Protein AF-A0A2G9TVW8-F1 (afdb_monomer)

Solvent-accessible surface area (backbone atoms only — not comparable to full-atom values): 15344 Å² total; per-residue (Å²): 110,69,84,63,51,41,73,62,68,98,78,72,79,82,66,87,76,72,96,70,86,86,77,85,74,84,77,76,83,86,72,89,90,81,86,72,75,85,72,74,56,63,55,83,90,66,95,73,81,64,58,92,54,93,66,95,80,66,92,65,62,38,60,61,50,101,48,83,69,71,45,49,68,58,58,41,48,74,74,72,45,79,86,88,68,93,58,92,85,62,81,84,72,81,50,68,62,42,79,55,49,63,69,50,59,62,60,28,35,52,54,57,53,46,47,27,19,44,97,84,71,44,73,35,94,85,46,62,43,51,40,37,72,48,58,71,38,64,65,48,41,76,72,64,71,40,64,62,22,46,54,45,17,63,73,76,46,81,70,33,76,66,37,94,93,44,43,62,53,60,43,40,47,64,25,27,51,44,83,80,37,101,62,46,37,37,51,64,57,50,44,54,52,47,32,59,75,70,64,60,76,57,68,49,56,52,28,52,74,71,73,43,85,66,63,89,44,68,72,66,35,43,83,84,47,69,52,64,69,57,48,52,52,48,44,75,75,61,73,63,105

Foldseek 3Di:
DLVVQLPDDPDDPPDPDDPDDDDPDPDPDDDDDDDDDDDADFDDPDPDDPDPDPPPDDPGGQGPDPDPCSPVVVVCCVPPNDDPDDDPPDDPDDDPCCVQPDVCLVQLQADQKQFFADPVRHGAPVGIDGSLRSRNPVVCCVPPPHCRRSVSSVRVDGTHDQDLVPSHDCCQAARDNVVPDPGHHHNVVVSVVSCVVSVPDDPQVVCVVVVHDRDADLVVCCVVRVDPVSSVVCCVVPVGD

Sequence (241 aa):
MIVMGLAASPRMNFSPASPGKEKFPVRLANNERSGQKPYLPFERDSDMDCRRNFSQENPIRCFLAGDLRANEQVGYNEMIGDYGGYNPQVDPSISNAFATAAFRFGHTLINPTLFRFDKDFNPIRDGHISLHKAFFAPERLLAEGGIDPLIRGLFASPLKMPMPSQLLNMELTEKLFDRFHEVALDLAVMNIQRGRDHGLPGYTEYRRFCNLSVPVTWDDLAADIPDASVRAKMRSLYGDP

Nearest PDB structures (foldseek):
  4c1m-assembly1_D  TM=9.478E-01  e=1.946E-14  Homo sapiens
  7qzr-assembly1_B  TM=9.512E-01  e=8.566E-14  Homo sapiens
  7qzr-assembly2_D  TM=9.520E-01  e=9.089E-14  Homo sapiens
  8ogi-assembly1_B  TM=9.530E-01  e=1.460E-13  Homo sapiens
  1myp-assembly1_D  TM=9.466E-01  e=8.147E-13  Canis lupus familiaris

Secondary structure (DSSP, 8-state):
-HHHHTS--S--------S-------------SS--PPPPPBP-SS-----S-SSS----PPB--SSGGGGHHHHHHHHT-S-----TTS--PPPHHHHHTGGGGGGGG--SEE--B-TTSPBPTT--EEHHHHTT-HHHHHHTT-SHHHHHHHHHSPPPP-BTTBSS-HHHHT-BTTTTSSS-B-HHHHHHHHHHHTTPPPHHHHHHHTTPPPPSSTTGGGTT---HHHHHHHHHHHS--

InterPro domains:
  IPR010255 Haem peroxidase superfamily [SSF48113] (34-241)
  IPR019791 Haem peroxidase, animal-type [PF03098] (80-241)
  IPR019791 Haem peroxidase, animal-type [PS50292] (1-241)
  IPR037120 Haem peroxidase domain superfamily, animal type [G3DSA:1.10.640.10] (20-77)
  IPR037120 Haem peroxidase domain superfamily, animal type [G3DSA:1.10.640.10] (78-241)

Organism: Teladorsagia circumcincta (NCBI:txid45464)

Structure (mmCIF, N/CA/C/O backbone):
data_AF-A0A2G9TVW8-F1
#
_entry.id   AF-A0A2G9TVW8-F1
#
loop_
_atom_site.group_PDB
_atom_site.id
_atom_site.type_symbol
_atom_site.label_atom_id
_atom_site.label_alt_id
_atom_site.label_comp_id
_atom_site.label_asym_id
_atom_site.label_entity_id
_atom_site.label_seq_id
_atom_site.pdbx_PDB_ins_code
_atom_site.Cartn_x
_atom_site.Cartn_y
_atom_site.Cartn_z
_atom_site.occupancy
_atom_site.B_iso_or_equiv
_atom_site.auth_seq_id
_atom_site.auth_comp_id
_atom_site.auth_asym_id
_atom_site.auth_atom_id
_atom_site.pdbx_PDB_model_num
ATOM 1 N N . MET A 1 1 ? -5.390 4.786 3.055 1.00 32.19 1 MET A N 1
ATOM 2 C CA . MET A 1 1 ? -6.320 4.144 2.096 1.00 32.19 1 MET A CA 1
ATOM 3 C C . MET A 1 1 ? -7.358 3.237 2.769 1.00 32.19 1 MET A C 1
ATOM 5 O O . MET A 1 1 ? -8.530 3.472 2.529 1.00 32.19 1 MET A O 1
ATOM 9 N N . ILE A 1 2 ? -7.016 2.296 3.669 1.00 31.77 2 ILE A N 1
ATOM 10 C CA . ILE A 1 2 ? -8.053 1.482 4.362 1.00 31.77 2 ILE A CA 1
ATOM 11 C C . ILE A 1 2 ? -8.950 2.305 5.289 1.00 31.77 2 ILE A C 1
ATOM 13 O O . ILE A 1 2 ? -10.160 2.124 5.268 1.00 31.77 2 ILE A O 1
ATOM 17 N N . VAL A 1 3 ? -8.391 3.245 6.059 1.00 27.72 3 VAL A N 1
ATOM 18 C CA . VAL A 1 3 ? -9.211 4.060 6.975 1.00 27.72 3 VAL A CA 1
ATOM 19 C C . VAL A 1 3 ? -10.229 4.924 6.210 1.00 27.72 3 VAL A C 1
ATOM 21 O O . VAL A 1 3 ? -11.323 5.152 6.704 1.00 27.72 3 VAL A O 1
ATOM 24 N N . MET A 1 4 ? -9.929 5.315 4.963 1.00 25.83 4 MET A N 1
ATOM 25 C CA . MET A 1 4 ? -10.889 5.992 4.075 1.00 25.83 4 MET A CA 1
ATOM 26 C C . MET A 1 4 ? -11.853 5.024 3.364 1.00 25.83 4 MET A C 1
ATOM 28 O O . MET A 1 4 ? -12.976 5.407 3.056 1.00 25.83 4 MET A O 1
ATOM 32 N N . GLY A 1 5 ? -11.458 3.768 3.137 1.00 28.75 5 GLY A N 1
ATOM 33 C CA . GLY A 1 5 ? -12.311 2.737 2.533 1.00 28.75 5 GLY A CA 1
ATOM 34 C C . GLY A 1 5 ? -13.353 2.135 3.483 1.00 28.75 5 GLY A C 1
ATOM 35 O O . GLY A 1 5 ? -14.321 1.542 3.021 1.00 28.75 5 GLY A O 1
ATOM 36 N N . LEU A 1 6 ? -13.207 2.313 4.800 1.00 33.47 6 LEU A N 1
ATOM 37 C CA . LEU A 1 6 ? -14.185 1.834 5.788 1.00 33.47 6 LEU A CA 1
ATOM 38 C C . LEU A 1 6 ? -15.528 2.591 5.743 1.00 33.47 6 LEU A C 1
ATOM 40 O O . LEU A 1 6 ? -16.504 2.103 6.306 1.00 33.47 6 LEU A O 1
ATOM 44 N N . ALA A 1 7 ? -15.597 3.740 5.059 1.00 28.61 7 ALA A N 1
ATOM 45 C CA . ALA A 1 7 ? -16.793 4.586 4.985 1.00 28.61 7 ALA A CA 1
ATOM 46 C C . ALA A 1 7 ? -17.380 4.766 3.566 1.00 28.61 7 ALA A C 1
ATOM 48 O O . ALA A 1 7 ? -18.433 5.384 3.420 1.00 28.61 7 ALA A O 1
ATOM 49 N N . ALA A 1 8 ? -16.738 4.257 2.509 1.00 26.97 8 ALA A N 1
ATOM 50 C CA . ALA A 1 8 ? -17.120 4.579 1.131 1.00 26.97 8 ALA A CA 1
ATOM 51 C C . ALA A 1 8 ? -17.920 3.449 0.458 1.00 26.97 8 ALA A C 1
ATOM 53 O O . ALA A 1 8 ? -17.343 2.558 -0.152 1.00 26.97 8 ALA A O 1
ATOM 54 N N . SER A 1 9 ? -19.254 3.495 0.540 1.00 30.48 9 SER A N 1
ATOM 55 C CA . SER A 1 9 ? -20.149 2.614 -0.234 1.00 30.48 9 SER A CA 1
ATOM 56 C C . SER A 1 9 ? -20.062 2.903 -1.751 1.00 30.48 9 SER A C 1
ATOM 58 O O . SER A 1 9 ? -20.010 4.077 -2.125 1.00 30.48 9 SER A O 1
ATOM 60 N N . PRO A 1 10 ? -20.125 1.894 -2.650 1.00 30.53 10 PRO A N 1
ATOM 61 C CA . PRO A 1 10 ? -20.026 2.096 -4.102 1.00 30.53 10 PRO A CA 1
ATOM 62 C C . PRO A 1 10 ? -21.276 2.716 -4.758 1.00 30.53 10 PRO A C 1
ATOM 64 O O . PRO A 1 10 ? -21.298 2.903 -5.971 1.00 30.53 10 PRO A O 1
ATOM 67 N N . ARG A 1 11 ? -22.330 3.035 -3.993 1.00 29.33 11 ARG A N 1
ATOM 68 C CA . ARG A 1 11 ? -23.575 3.642 -4.503 1.00 29.33 11 ARG A CA 1
ATOM 69 C C . ARG A 1 11 ? -23.963 4.914 -3.750 1.00 29.33 11 ARG A C 1
ATOM 71 O O . ARG A 1 11 ? -25.068 5.006 -3.222 1.00 29.33 11 ARG A O 1
ATOM 78 N N . MET A 1 12 ? -23.091 5.916 -3.711 1.00 28.66 12 MET A N 1
ATOM 79 C CA . MET A 1 12 ? -23.561 7.282 -3.468 1.00 28.66 12 MET A CA 1
ATOM 80 C C . MET A 1 12 ? -23.839 7.957 -4.810 1.00 28.66 12 MET A C 1
ATOM 82 O O . MET A 1 12 ? -22.941 8.473 -5.468 1.00 28.66 12 MET A O 1
ATOM 86 N N . ASN A 1 13 ? -25.114 7.937 -5.213 1.00 23.97 13 ASN A N 1
ATOM 87 C CA . ASN A 1 13 ? -25.644 8.921 -6.148 1.00 23.97 13 ASN A CA 1
ATOM 88 C C . ASN 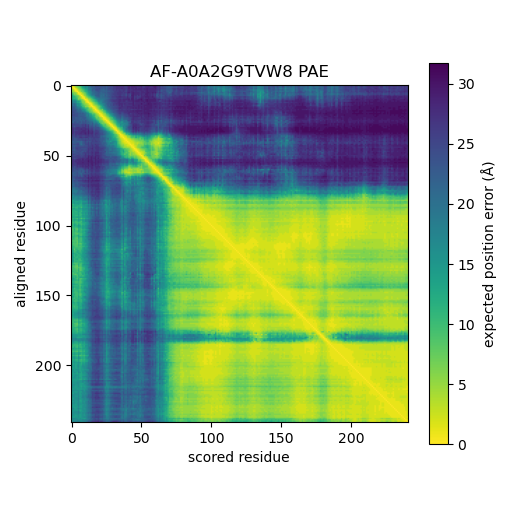A 1 13 ? -25.433 10.297 -5.512 1.00 23.97 13 ASN A C 1
ATOM 90 O O . ASN A 1 13 ? -26.109 10.639 -4.540 1.00 23.97 13 ASN A O 1
ATOM 94 N N . PHE A 1 14 ? -24.503 11.081 -6.050 1.00 28.17 14 PHE A N 1
ATOM 95 C CA . PHE A 1 14 ? -24.398 12.497 -5.724 1.00 28.17 14 PHE A CA 1
ATOM 96 C C . PHE A 1 14 ? -25.640 13.203 -6.278 1.00 28.17 14 PHE A C 1
ATOM 98 O O . PHE A 1 14 ? -25.669 13.641 -7.425 1.00 28.17 14 PHE A O 1
ATOM 105 N N . SER A 1 15 ? -26.695 13.291 -5.467 1.00 25.78 15 SER A N 1
ATOM 106 C CA . SER A 1 15 ? -27.687 14.349 -5.661 1.00 25.78 15 SER A CA 1
ATOM 107 C C . SER A 1 15 ? -27.004 15.689 -5.376 1.00 25.78 15 SER A C 1
ATOM 109 O O . SER A 1 15 ? -26.173 15.752 -4.465 1.00 25.78 15 SER A O 1
ATOM 111 N N . PRO A 1 16 ? -27.310 16.756 -6.133 1.00 26.55 16 PRO A N 1
ATOM 112 C CA . PRO A 1 16 ? -26.688 18.054 -5.923 1.00 26.55 16 PRO A CA 1
ATOM 113 C C . PRO A 1 16 ? -27.021 18.531 -4.506 1.00 26.55 16 PRO A C 1
ATOM 115 O O . PRO A 1 16 ? -28.179 18.783 -4.170 1.00 26.55 16 PRO A O 1
ATOM 118 N N . ALA A 1 17 ? -26.000 18.587 -3.653 1.00 32.16 17 ALA A N 1
ATOM 119 C CA . ALA A 1 17 ? -26.147 18.995 -2.268 1.00 32.16 17 ALA A CA 1
ATOM 120 C C . ALA A 1 17 ? -26.634 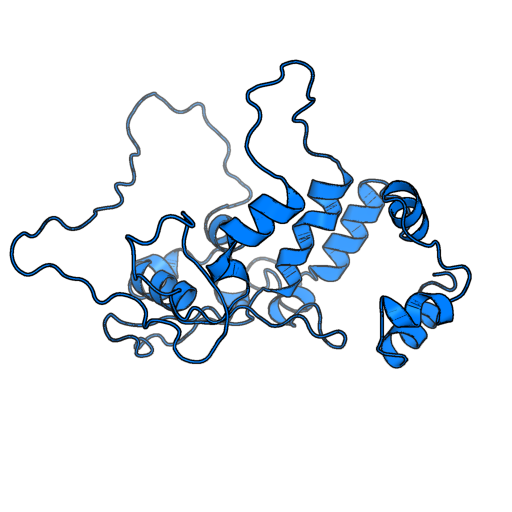20.449 -2.213 1.00 32.16 17 ALA A C 1
ATOM 122 O O . ALA A 1 17 ? -25.999 21.360 -2.745 1.00 32.16 17 ALA A O 1
ATOM 123 N N . SER A 1 18 ? -27.771 20.664 -1.549 1.00 27.92 18 SER A N 1
ATOM 124 C CA . SER A 1 18 ? -28.189 21.996 -1.119 1.00 27.92 18 SER A CA 1
ATOM 125 C C . SER A 1 18 ? -27.145 22.580 -0.157 1.00 27.92 18 SER A C 1
ATOM 127 O O . SER A 1 18 ? -26.559 21.838 0.637 1.00 27.92 18 SER A O 1
ATOM 129 N N . PRO A 1 19 ? -26.892 23.899 -0.188 1.00 31.53 19 PRO A N 1
ATOM 130 C CA . PRO A 1 19 ? -25.851 24.513 0.622 1.00 31.53 19 PRO A CA 1
ATOM 131 C C . PRO A 1 19 ? -26.322 24.605 2.079 1.00 31.53 19 PRO A C 1
ATOM 133 O O . PRO A 1 19 ? -26.979 25.563 2.480 1.00 31.53 19 PRO A O 1
ATOM 136 N N . GLY A 1 20 ? -26.007 23.592 2.888 1.00 31.23 20 GLY A N 1
ATOM 137 C CA . GLY A 1 20 ? -26.456 23.556 4.277 1.00 31.23 20 GLY A CA 1
ATOM 138 C C . GLY A 1 20 ? -25.841 22.445 5.121 1.00 31.23 20 GLY A C 1
ATOM 139 O O . GLY A 1 20 ? -26.453 21.410 5.310 1.00 31.23 20 GLY A O 1
ATOM 140 N N . LYS A 1 21 ? -24.667 22.729 5.700 1.00 37.03 21 LYS A N 1
ATOM 141 C CA . LYS A 1 21 ? -24.164 22.200 6.985 1.00 37.03 21 LYS A CA 1
ATOM 142 C C . LYS A 1 21 ? -24.218 20.674 7.211 1.00 37.03 21 LYS A C 1
ATOM 144 O O . LYS A 1 21 ? -25.037 20.196 7.982 1.00 37.03 21 LYS A O 1
ATOM 149 N N . GLU A 1 22 ? -23.165 19.978 6.794 1.00 27.75 22 GLU A N 1
ATOM 150 C CA . GLU A 1 22 ? -22.612 18.865 7.581 1.00 27.75 22 GLU A CA 1
ATOM 151 C C . GLU A 1 22 ? -21.143 19.161 7.893 1.00 27.75 22 GLU A C 1
ATOM 153 O O . GLU A 1 22 ? -20.228 18.874 7.127 1.00 27.75 22 GLU A O 1
ATOM 158 N N . LYS A 1 23 ? -20.913 19.817 9.035 1.00 30.03 23 LYS A N 1
ATOM 159 C CA . LYS A 1 23 ? -19.599 19.846 9.678 1.00 30.03 23 LYS A CA 1
ATOM 160 C C . LYS A 1 23 ? -19.606 18.718 10.698 1.00 30.03 23 LYS A C 1
ATOM 162 O O . LYS A 1 23 ? -20.281 18.857 11.711 1.00 30.03 23 LYS A O 1
ATOM 167 N N . PHE A 1 24 ? -18.856 17.647 10.463 1.00 26.31 24 PHE A N 1
ATOM 168 C CA . PHE A 1 24 ? -18.421 16.758 11.540 1.00 26.31 24 PHE A CA 1
ATOM 169 C C . PHE A 1 24 ? -17.370 17.524 12.358 1.00 26.31 24 PHE A C 1
ATOM 171 O O . PHE A 1 24 ? -16.265 17.740 11.856 1.00 26.31 24 PHE A O 1
ATOM 178 N N . PRO A 1 25 ? -17.667 18.012 13.576 1.00 28.20 25 PRO A N 1
ATOM 179 C CA . PRO A 1 25 ? -16.658 18.687 14.365 1.00 28.20 25 PRO A CA 1
ATOM 180 C C . PRO A 1 25 ? -15.804 17.625 15.057 1.00 28.20 25 PRO A C 1
ATOM 182 O O . PRO A 1 25 ? -16.284 16.903 15.932 1.00 28.20 25 PRO A O 1
ATOM 185 N N . VAL A 1 26 ? -14.519 17.571 14.711 1.00 27.62 26 VAL A N 1
ATOM 186 C CA . VAL A 1 26 ? -13.497 17.004 15.595 1.00 27.62 26 VAL A CA 1
ATOM 187 C C . VAL A 1 26 ? -13.483 17.880 16.849 1.00 27.62 26 VAL A C 1
ATOM 189 O O . VAL A 1 26 ? -12.937 18.983 16.848 1.00 27.62 26 VAL A O 1
ATOM 192 N N . ARG A 1 27 ? -14.161 17.442 17.914 1.00 28.03 27 ARG A N 1
ATOM 193 C CA . ARG A 1 27 ? -14.107 18.117 19.214 1.00 28.03 27 ARG A CA 1
ATOM 194 C C . ARG A 1 27 ? -12.746 17.833 19.844 1.00 28.03 27 ARG A C 1
ATOM 196 O O . ARG A 1 27 ? -12.555 16.803 20.481 1.00 28.03 27 ARG A O 1
ATOM 203 N N . LEU A 1 28 ? -11.805 18.761 19.697 1.00 31.31 28 LEU A N 1
ATOM 204 C CA . LEU A 1 28 ? -10.700 18.876 20.643 1.00 31.31 28 LEU A CA 1
ATOM 205 C C . LEU A 1 28 ? -11.306 19.344 21.969 1.00 31.31 28 LEU A C 1
ATOM 207 O O . LEU A 1 28 ? -11.933 20.399 22.037 1.00 31.31 28 LEU A O 1
ATOM 211 N N . ALA A 1 29 ? -11.204 18.507 22.999 1.00 32.28 29 ALA A N 1
ATOM 212 C CA . ALA A 1 29 ? -11.703 18.828 24.326 1.00 32.28 29 ALA A CA 1
ATOM 213 C C . ALA A 1 29 ? -10.975 20.066 24.869 1.00 32.28 29 ALA A C 1
ATOM 215 O O . ALA A 1 29 ? -9.791 19.999 25.199 1.00 32.28 29 ALA A O 1
ATOM 216 N N . ASN A 1 30 ? -11.700 21.178 24.982 1.00 33.38 30 ASN A N 1
ATOM 217 C CA . ASN A 1 30 ? -11.345 22.251 25.897 1.00 33.38 30 ASN A CA 1
ATOM 218 C C . ASN A 1 30 ? -11.704 21.781 27.306 1.00 33.38 30 ASN A C 1
ATOM 220 O O . ASN A 1 30 ? -12.884 21.679 27.640 1.00 33.38 30 ASN A O 1
ATOM 224 N N . ASN A 1 31 ? -10.696 21.505 28.128 1.00 30.31 31 ASN A N 1
ATOM 225 C CA . ASN A 1 31 ? -10.833 21.722 29.558 1.00 30.31 31 ASN A CA 1
ATOM 226 C C . ASN A 1 31 ? -9.491 22.196 30.117 1.00 30.31 31 ASN A C 1
ATOM 228 O O . ASN A 1 31 ? -8.470 21.514 30.010 1.00 30.31 31 ASN A O 1
ATOM 232 N N . GLU A 1 32 ? -9.502 23.416 30.636 1.00 44.97 32 GLU A N 1
ATOM 233 C CA . GLU A 1 32 ? -8.359 24.073 31.245 1.00 44.97 32 GLU A CA 1
ATOM 234 C C . GLU A 1 32 ? -8.046 23.451 32.618 1.00 44.97 32 GLU A C 1
ATOM 236 O O . GLU A 1 32 ? -8.947 23.103 33.377 1.00 44.97 32 GLU A O 1
ATOM 241 N N . ARG A 1 33 ? -6.743 23.425 32.945 1.00 41.72 33 ARG A N 1
ATOM 242 C CA . ARG A 1 33 ? -6.111 23.177 34.264 1.00 41.72 33 ARG A CA 1
ATOM 243 C C . ARG A 1 33 ? -5.787 21.729 34.680 1.00 41.72 33 ARG A C 1
ATOM 245 O O . ARG A 1 33 ? -6.227 21.256 35.717 1.00 41.72 33 ARG A O 1
ATOM 252 N N . SER A 1 34 ? -4.887 21.103 33.915 1.00 44.22 34 SER A N 1
ATOM 253 C CA . SER A 1 34 ? -3.593 20.497 34.356 1.00 44.22 34 SER A CA 1
ATOM 254 C C . SER A 1 34 ? -2.882 19.809 33.167 1.00 44.22 34 SER A C 1
ATOM 256 O O . SER A 1 34 ? -2.287 18.739 33.267 1.00 44.22 34 SER A O 1
ATOM 258 N N . GLY A 1 35 ? -3.010 20.419 31.982 1.00 38.69 35 GLY A N 1
ATOM 259 C CA . GLY A 1 35 ? -2.931 19.753 30.684 1.00 38.69 35 GLY A CA 1
ATOM 260 C C . GLY A 1 35 ? -1.539 19.579 30.086 1.00 38.69 35 GLY A C 1
ATOM 261 O O . GLY A 1 35 ? -1.225 20.222 29.088 1.00 38.69 35 GLY A O 1
ATOM 262 N N . GLN A 1 36 ? -0.761 18.624 30.586 1.00 40.56 36 GLN A N 1
ATOM 263 C CA . GLN A 1 36 ? 0.218 17.948 29.732 1.00 40.56 36 GLN A CA 1
ATOM 264 C C . GLN A 1 36 ? -0.239 16.514 29.492 1.00 40.56 36 GLN A C 1
ATOM 266 O O . GLN A 1 36 ? -0.127 15.643 30.350 1.00 40.56 36 GLN A O 1
ATOM 271 N N . LYS A 1 37 ? -0.796 16.285 28.298 1.00 40.97 37 LYS A N 1
ATOM 272 C CA . LYS A 1 37 ? -0.966 14.930 27.771 1.00 40.97 37 LYS A CA 1
ATOM 273 C C . LYS A 1 37 ? 0.434 14.310 27.665 1.00 40.97 37 LYS A C 1
ATOM 275 O O . LYS A 1 37 ? 1.340 15.013 27.211 1.00 40.97 37 LYS A O 1
ATOM 280 N N . PRO A 1 38 ? 0.632 13.054 28.090 1.00 47.88 38 PRO A N 1
ATOM 281 C CA . PRO A 1 38 ? 1.943 12.426 28.016 1.00 47.88 38 PRO A CA 1
ATOM 282 C C . PRO A 1 38 ? 2.426 12.405 26.562 1.00 47.88 38 PRO A C 1
ATOM 284 O O . PRO A 1 38 ? 1.683 12.028 25.655 1.00 47.88 38 PRO A O 1
ATOM 287 N N . TYR A 1 39 ? 3.658 12.862 26.354 1.00 51.12 39 TYR A N 1
ATOM 288 C CA . TYR A 1 39 ? 4.353 12.766 25.075 1.00 51.12 39 TYR A CA 1
ATOM 289 C C . TYR A 1 39 ? 4.916 11.353 24.887 1.00 51.12 39 TYR A C 1
ATOM 291 O O . TYR A 1 39 ? 5.072 10.603 25.853 1.00 51.12 39 TYR A O 1
ATOM 299 N N . LEU A 1 40 ? 5.246 10.999 23.642 1.00 47.41 40 LEU A N 1
ATOM 300 C CA . LEU A 1 40 ? 6.029 9.796 23.366 1.00 47.41 40 LEU A CA 1
ATOM 301 C C . LEU A 1 40 ? 7.372 9.853 24.121 1.00 47.41 40 LEU A C 1
ATOM 303 O O . LEU A 1 40 ? 7.910 10.944 24.334 1.00 47.41 40 LEU A O 1
ATOM 307 N N . PRO A 1 41 ? 7.923 8.702 24.539 1.00 52.19 41 PRO A N 1
ATOM 308 C CA . PRO A 1 41 ? 9.253 8.661 25.128 1.00 52.19 41 PRO A CA 1
ATOM 309 C C . PRO A 1 41 ? 10.295 9.153 24.118 1.00 52.19 41 PRO A C 1
ATOM 311 O O . PRO A 1 41 ? 10.110 9.026 22.913 1.00 52.19 41 PRO A O 1
ATOM 314 N N . PHE A 1 42 ? 11.386 9.736 24.606 1.00 58.81 42 PHE A N 1
ATOM 315 C CA . PHE A 1 42 ? 12.499 10.176 23.765 1.00 58.81 42 PHE A CA 1
ATOM 316 C C . PHE A 1 42 ? 13.470 9.025 23.479 1.00 58.81 42 PHE A C 1
ATOM 318 O O . PHE A 1 42 ? 13.729 8.221 24.375 1.00 58.81 42 PHE A O 1
ATOM 325 N N . GLU A 1 43 ? 14.034 8.995 22.270 1.00 58.59 43 GLU A N 1
ATOM 326 C CA . GLU A 1 43 ? 15.120 8.095 21.869 1.00 58.59 43 GLU A CA 1
ATOM 327 C C . GLU A 1 43 ? 16.396 8.399 22.671 1.00 58.59 43 GLU A C 1
ATOM 329 O O . GLU A 1 43 ? 16.780 9.565 22.843 1.00 58.59 43 GLU A O 1
ATOM 334 N N . ARG A 1 44 ? 17.038 7.361 23.214 1.00 55.88 44 ARG A N 1
ATOM 335 C CA . ARG A 1 44 ? 18.177 7.497 24.142 1.00 55.88 44 ARG A CA 1
ATOM 336 C C . ARG A 1 44 ? 19.457 6.866 23.612 1.00 55.88 44 ARG A C 1
ATOM 338 O O . ARG A 1 44 ? 20.521 7.378 23.960 1.00 55.88 44 ARG A O 1
ATOM 345 N N . ASP A 1 45 ? 19.338 5.864 22.743 1.00 60.06 45 ASP A N 1
ATOM 346 C CA . ASP A 1 45 ? 20.410 4.904 22.469 1.00 60.06 45 ASP A CA 1
ATOM 347 C C . ASP A 1 45 ? 20.880 4.914 21.000 1.00 60.06 45 ASP A C 1
ATOM 349 O O . ASP A 1 45 ? 21.717 4.098 20.622 1.00 60.06 45 ASP A O 1
ATOM 353 N N . SER A 1 46 ? 20.372 5.833 20.164 1.00 57.69 46 SER A N 1
ATOM 354 C CA . SER A 1 46 ? 20.780 5.976 18.754 1.00 57.69 46 SER A CA 1
ATOM 355 C C . SER A 1 46 ? 21.433 7.327 18.442 1.00 57.69 46 SER A C 1
ATOM 357 O O . SER A 1 46 ? 21.099 8.343 19.054 1.00 57.69 46 SER A O 1
ATOM 359 N N . ASP A 1 47 ? 22.303 7.341 17.426 1.00 54.56 47 ASP A N 1
ATOM 360 C CA . ASP A 1 47 ? 22.979 8.538 16.898 1.00 54.56 47 ASP A CA 1
ATOM 361 C C . ASP A 1 47 ? 22.075 9.417 15.997 1.00 54.56 47 ASP A C 1
ATOM 363 O O . ASP A 1 47 ? 22.565 10.297 15.287 1.00 54.56 47 ASP A O 1
ATOM 367 N N . MET A 1 48 ? 20.752 9.195 15.978 1.00 50.25 48 MET A N 1
ATOM 368 C CA . MET A 1 48 ? 19.829 9.979 15.145 1.00 50.25 48 MET A CA 1
ATOM 369 C C . MET A 1 48 ? 19.647 11.412 15.672 1.00 50.25 48 MET A C 1
ATOM 371 O O . MET A 1 48 ? 19.211 11.627 16.805 1.00 50.25 48 MET A O 1
ATOM 375 N N . ASP A 1 49 ? 19.924 12.401 14.817 1.00 55.31 49 ASP A N 1
ATOM 376 C CA . ASP A 1 49 ? 19.826 13.829 15.134 1.00 55.31 49 ASP A CA 1
ATOM 377 C C . ASP A 1 49 ? 18.571 14.470 14.512 1.00 55.31 49 ASP A C 1
ATOM 379 O O . ASP A 1 49 ? 18.512 14.740 13.315 1.00 55.31 49 ASP A O 1
ATOM 383 N N . CYS A 1 50 ? 17.555 14.729 15.340 1.00 54.94 50 CYS A N 1
ATOM 384 C CA . CYS A 1 50 ? 16.292 15.356 14.929 1.00 54.94 50 CYS A CA 1
ATOM 385 C C . CYS A 1 50 ? 16.280 16.890 15.065 1.00 54.94 50 CYS A C 1
ATOM 387 O O . CYS A 1 50 ? 15.215 17.517 14.991 1.00 54.94 50 CYS A O 1
ATOM 389 N N . ARG A 1 51 ? 17.431 17.529 15.308 1.00 56.91 51 ARG A N 1
ATOM 390 C CA . ARG A 1 51 ? 17.495 18.987 15.457 1.00 56.91 51 ARG A CA 1
ATOM 391 C C . ARG A 1 51 ? 17.239 19.659 14.109 1.00 56.91 51 ARG A C 1
ATOM 393 O O . ARG A 1 51 ? 18.038 19.576 13.188 1.00 56.91 51 ARG A O 1
ATOM 400 N N . ARG A 1 52 ? 16.133 20.406 14.015 1.00 47.34 52 ARG A N 1
ATOM 401 C CA . ARG A 1 52 ? 15.786 21.228 12.836 1.00 47.34 52 ARG A CA 1
ATOM 402 C C . ARG A 1 52 ? 16.796 22.336 12.519 1.00 47.34 52 ARG A C 1
ATOM 404 O O . ARG A 1 52 ? 16.743 22.890 11.428 1.00 47.34 52 ARG A O 1
ATOM 411 N N . ASN A 1 53 ? 17.649 22.711 13.470 1.00 47.62 53 ASN A N 1
ATOM 412 C CA . ASN A 1 53 ? 18.615 23.788 13.312 1.00 47.62 53 ASN A CA 1
ATOM 413 C C . ASN A 1 53 ? 19.942 23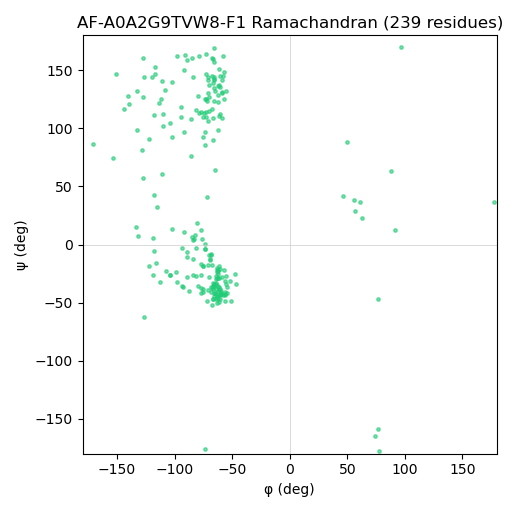.390 13.974 1.00 47.62 53 ASN A C 1
ATOM 415 O O . ASN A 1 53 ? 19.957 23.014 15.146 1.00 47.62 53 ASN A O 1
ATOM 419 N N . PHE A 1 54 ? 21.049 23.492 13.233 1.00 51.97 54 PHE A N 1
ATOM 420 C CA . PHE A 1 54 ? 22.403 23.255 13.750 1.00 51.97 54 PHE A CA 1
ATOM 421 C C . PHE A 1 54 ? 22.850 24.338 14.753 1.00 51.97 54 PHE A C 1
ATOM 423 O O . PHE A 1 54 ? 23.878 24.187 15.413 1.00 51.97 54 PHE A O 1
ATOM 430 N N . SER A 1 55 ? 22.075 25.417 14.911 1.00 49.41 55 SER A N 1
ATOM 431 C CA . SER A 1 55 ? 22.225 26.377 16.007 1.00 49.41 55 SER A CA 1
ATOM 432 C C . SER A 1 55 ? 21.734 25.766 17.330 1.00 49.41 55 SER A C 1
ATOM 434 O O . SER A 1 55 ? 20.557 25.449 17.498 1.00 49.41 55 SER A O 1
ATOM 436 N N . GLN A 1 56 ? 22.669 25.574 18.261 1.00 55.03 56 GLN A N 1
ATOM 437 C CA . GLN A 1 56 ? 22.550 24.853 19.535 1.00 55.03 56 GLN A CA 1
ATOM 438 C C . GLN A 1 56 ? 21.580 25.463 20.574 1.00 55.03 56 GLN A C 1
ATOM 440 O O . GLN A 1 56 ? 22.011 25.823 21.665 1.00 55.03 56 GLN A O 1
ATOM 445 N N . GLU A 1 57 ? 20.273 25.535 20.317 1.00 50.44 57 GLU A N 1
ATOM 446 C CA . GLU A 1 57 ? 19.336 26.039 21.347 1.00 50.44 57 GLU A CA 1
ATOM 447 C C . GLU A 1 57 ? 18.081 25.189 21.584 1.00 50.44 57 GLU A C 1
ATOM 449 O O . GLU A 1 57 ? 17.222 25.576 22.372 1.00 50.44 57 GLU A O 1
ATOM 454 N N . ASN A 1 58 ? 17.966 23.993 20.992 1.00 47.56 58 ASN A N 1
ATOM 455 C CA . ASN A 1 58 ? 16.815 23.123 21.260 1.00 47.56 58 ASN A CA 1
ATOM 456 C C . ASN A 1 58 ? 17.225 21.663 21.551 1.00 47.56 58 ASN A C 1
ATOM 458 O O . ASN A 1 58 ? 17.484 20.906 20.616 1.00 47.56 58 ASN A O 1
ATOM 462 N N . PRO A 1 59 ? 17.303 21.239 22.830 1.00 55.53 59 PRO A N 1
ATOM 463 C CA . PRO A 1 59 ? 17.805 19.919 23.235 1.00 55.53 59 PRO A CA 1
ATOM 464 C C . PRO A 1 59 ? 16.774 18.781 23.087 1.00 55.53 59 PRO A C 1
ATOM 466 O O . PRO A 1 59 ? 16.909 17.733 23.720 1.00 55.53 59 PRO A O 1
ATOM 469 N N . ILE A 1 60 ? 15.715 18.976 22.296 1.00 53.91 60 ILE A N 1
ATOM 470 C CA . ILE A 1 60 ? 14.625 18.004 22.171 1.00 53.91 60 ILE A CA 1
ATOM 471 C C . ILE A 1 60 ? 15.087 16.844 21.280 1.00 53.91 60 ILE A C 1
ATOM 473 O O . ILE A 1 60 ? 15.341 17.023 20.091 1.00 53.91 60 ILE A O 1
ATOM 477 N N . ARG A 1 61 ? 15.203 15.652 21.875 1.00 54.22 61 ARG A N 1
ATOM 478 C CA . ARG A 1 61 ? 15.549 14.404 21.178 1.00 54.22 61 ARG A CA 1
ATOM 479 C C . ARG A 1 61 ? 14.377 13.897 20.328 1.00 54.22 61 ARG A C 1
ATOM 481 O O . ARG A 1 61 ? 13.236 14.313 20.527 1.00 54.22 61 ARG A O 1
ATOM 488 N N . CYS A 1 62 ? 14.652 12.980 19.401 1.00 55.62 62 CYS A N 1
ATOM 489 C CA . CYS A 1 62 ? 13.617 12.302 18.619 1.00 55.62 62 CYS A CA 1
ATOM 490 C C . CYS A 1 62 ? 12.627 11.580 19.545 1.00 55.62 62 CYS A C 1
ATOM 492 O O . CYS A 1 62 ? 13.027 11.029 20.574 1.00 55.62 62 CYS A O 1
ATOM 494 N N . PHE A 1 63 ? 11.346 11.541 19.180 1.00 55.19 63 PHE A N 1
ATOM 495 C CA . PHE A 1 63 ? 10.419 10.611 19.817 1.00 55.19 63 PHE A CA 1
ATOM 496 C C . PHE A 1 63 ? 10.756 9.182 19.387 1.00 55.19 63 PHE A C 1
ATOM 498 O O . PHE A 1 63 ? 11.000 8.922 18.212 1.00 55.19 63 PHE A O 1
ATOM 505 N N . LEU A 1 64 ? 10.737 8.260 20.343 1.00 48.53 64 LEU A N 1
ATOM 506 C CA . LEU A 1 64 ? 10.876 6.828 20.137 1.00 48.53 64 LEU A CA 1
ATOM 507 C C . LEU A 1 64 ? 9.564 6.329 19.519 1.00 48.53 64 LEU A C 1
ATOM 509 O O . LEU A 1 64 ? 8.614 5.950 20.204 1.00 48.53 64 LEU A O 1
ATOM 513 N N . ALA A 1 65 ? 9.483 6.437 18.199 1.00 50.09 65 ALA A N 1
ATOM 514 C CA . ALA A 1 65 ? 8.429 5.865 17.381 1.00 50.09 65 ALA A CA 1
ATOM 515 C C . ALA A 1 65 ? 9.080 4.788 16.509 1.00 50.09 65 ALA A C 1
ATOM 517 O O . ALA A 1 65 ? 10.040 5.060 15.797 1.00 50.09 65 ALA A O 1
ATOM 518 N N . GLY A 1 66 ? 8.591 3.550 16.619 1.00 39.69 66 GLY A N 1
ATOM 519 C CA . GLY A 1 66 ? 9.204 2.342 16.049 1.00 39.69 66 GLY A CA 1
ATOM 520 C C . GLY A 1 66 ? 9.106 2.210 14.525 1.00 39.69 66 GLY A C 1
ATOM 521 O O . GLY A 1 66 ? 8.814 1.125 14.031 1.00 39.69 66 GLY A O 1
ATOM 522 N N . ASP A 1 67 ? 9.297 3.297 13.780 1.00 45.88 67 ASP A N 1
ATOM 523 C CA . ASP A 1 67 ? 9.271 3.307 12.321 1.00 45.88 67 ASP A CA 1
ATOM 524 C C . ASP A 1 67 ? 10.189 4.413 11.770 1.00 45.88 67 ASP A C 1
ATOM 526 O O . ASP A 1 67 ? 10.270 5.508 12.330 1.00 45.88 67 ASP A O 1
ATOM 530 N N . LEU A 1 68 ? 10.805 4.149 10.616 1.00 42.56 68 LEU A N 1
ATOM 531 C CA . LEU A 1 68 ? 11.560 5.092 9.780 1.00 42.56 68 LEU A CA 1
ATOM 532 C C . LEU A 1 68 ? 10.802 6.421 9.551 1.00 42.56 68 LEU A C 1
ATOM 534 O O . LEU A 1 68 ? 11.403 7.474 9.343 1.00 42.56 68 LEU A O 1
ATOM 538 N N . ARG A 1 69 ? 9.465 6.383 9.633 1.00 53.28 69 ARG A N 1
ATOM 539 C CA . ARG A 1 69 ? 8.557 7.534 9.488 1.00 53.28 69 ARG A CA 1
ATOM 540 C C . ARG A 1 69 ? 8.609 8.557 10.631 1.00 53.28 69 ARG A C 1
ATOM 542 O O . ARG A 1 69 ? 8.095 9.656 10.455 1.00 53.28 69 ARG A O 1
ATOM 549 N N . ALA A 1 70 ? 9.241 8.258 11.769 1.00 49.66 70 ALA A N 1
ATOM 550 C CA . ALA A 1 70 ? 9.474 9.255 12.824 1.00 49.66 70 ALA A CA 1
ATOM 551 C C . ALA A 1 70 ? 10.360 10.429 12.351 1.00 49.66 70 ALA A C 1
ATOM 553 O O . ALA A 1 70 ? 10.277 11.526 12.900 1.00 49.66 70 ALA A O 1
ATOM 554 N N . ASN A 1 71 ? 11.141 10.205 11.287 1.00 49.19 71 ASN A N 1
ATOM 555 C CA . ASN A 1 71 ? 12.046 11.169 10.666 1.00 49.19 71 ASN A CA 1
ATOM 556 C C . ASN A 1 71 ? 11.619 11.526 9.236 1.00 49.19 71 ASN A C 1
ATOM 558 O O . ASN A 1 71 ? 12.471 11.804 8.394 1.00 49.19 71 ASN A O 1
ATOM 562 N N . GLU A 1 72 ? 10.312 11.530 8.945 1.00 54.94 72 GLU A N 1
ATOM 563 C CA . GLU A 1 72 ? 9.756 11.863 7.621 1.00 54.94 72 GLU A CA 1
ATOM 564 C C . GLU A 1 72 ? 10.378 13.133 7.014 1.00 54.94 72 GLU A C 1
ATOM 566 O O . GLU A 1 72 ? 10.624 13.188 5.814 1.00 54.94 72 GLU A O 1
ATOM 571 N N . GLN A 1 73 ? 10.733 14.117 7.847 1.00 52.81 73 GLN A N 1
ATOM 572 C CA . GLN A 1 73 ? 11.388 15.346 7.405 1.00 52.81 73 GLN A CA 1
ATOM 573 C C . GLN A 1 73 ? 12.807 15.131 6.839 1.00 52.81 73 GLN A C 1
ATOM 575 O O . GLN A 1 73 ? 13.189 15.832 5.908 1.00 52.81 73 GLN A O 1
ATOM 580 N N . VAL A 1 74 ? 13.579 14.168 7.352 1.00 55.56 74 VAL A N 1
ATOM 581 C CA . VAL A 1 74 ? 14.934 13.865 6.855 1.00 55.56 74 VAL A CA 1
ATOM 582 C C . VAL A 1 74 ? 14.850 13.192 5.486 1.00 55.56 74 VAL A C 1
ATOM 584 O O . VAL A 1 74 ? 15.472 13.661 4.540 1.00 55.56 74 VAL A O 1
ATOM 587 N N . GLY A 1 75 ? 14.004 12.164 5.350 1.00 55.16 75 GLY A N 1
ATOM 588 C CA . GLY A 1 75 ? 13.803 11.478 4.069 1.00 55.16 75 GLY A CA 1
ATOM 589 C C . GLY A 1 75 ? 13.145 12.366 3.008 1.00 55.16 75 GLY A C 1
ATOM 590 O O . GLY A 1 75 ? 13.492 12.284 1.832 1.00 55.16 75 GLY A O 1
ATOM 591 N N . TYR A 1 76 ? 12.234 13.258 3.409 1.00 60.12 76 TYR A N 1
ATOM 592 C CA . TYR A 1 76 ? 11.653 14.258 2.511 1.00 60.12 76 TYR A CA 1
ATOM 593 C C . TYR A 1 76 ? 12.713 15.247 2.011 1.00 60.12 76 TYR A C 1
ATOM 595 O O . TYR A 1 76 ? 12.799 15.492 0.809 1.00 60.12 76 TYR A O 1
ATOM 603 N N . ASN A 1 77 ? 13.547 15.781 2.907 1.00 64.75 77 ASN A N 1
ATOM 604 C CA . ASN A 1 77 ? 14.605 16.717 2.526 1.00 64.75 77 ASN A CA 1
ATOM 605 C C . ASN A 1 77 ? 15.666 16.062 1.631 1.00 64.75 77 ASN A C 1
ATOM 607 O O . ASN A 1 77 ? 16.189 16.721 0.738 1.00 64.75 77 ASN A O 1
ATOM 611 N N . GLU A 1 78 ? 15.966 14.781 1.841 1.00 68.25 78 GLU A N 1
ATOM 612 C CA . GLU A 1 78 ? 16.937 14.044 1.029 1.00 68.25 78 GLU A CA 1
ATOM 613 C C . GLU A 1 78 ? 16.383 13.662 -0.356 1.00 68.25 78 GLU A C 1
ATOM 615 O O . GLU A 1 78 ? 17.103 13.747 -1.347 1.00 68.25 78 GLU A O 1
ATOM 620 N N . MET A 1 79 ? 15.101 13.278 -0.452 1.00 74.88 79 MET A N 1
ATOM 621 C CA . MET A 1 79 ? 14.508 12.803 -1.714 1.00 74.88 79 MET A CA 1
ATOM 622 C C . MET A 1 79 ? 13.803 13.884 -2.547 1.00 74.88 79 MET A C 1
ATOM 624 O O . MET A 1 79 ? 13.809 13.798 -3.773 1.00 74.88 79 MET A O 1
ATOM 628 N N . ILE A 1 80 ? 13.147 14.857 -1.909 1.00 82.00 80 ILE A N 1
ATOM 629 C CA . ILE A 1 80 ? 12.323 15.888 -2.572 1.00 82.00 80 ILE A CA 1
ATOM 630 C C . ILE A 1 80 ? 12.956 17.281 -2.439 1.00 82.00 80 ILE A C 1
ATOM 632 O O . ILE A 1 80 ? 12.853 18.086 -3.365 1.00 82.00 80 ILE A O 1
ATOM 636 N N . GLY A 1 81 ? 13.651 17.549 -1.330 1.00 82.62 81 GLY A N 1
ATOM 637 C CA . GLY A 1 81 ? 14.298 18.834 -1.062 1.00 82.62 81 GLY A CA 1
ATOM 638 C C . GLY A 1 81 ? 13.334 19.934 -0.610 1.00 82.62 81 GLY A C 1
ATOM 639 O O . GLY A 1 81 ? 12.130 19.724 -0.433 1.00 82.62 81 GLY A O 1
ATOM 640 N N . ASP A 1 82 ? 13.879 21.133 -0.402 1.00 85.94 82 ASP A N 1
ATOM 641 C CA . ASP A 1 82 ? 13.092 22.297 0.004 1.00 85.94 82 ASP A CA 1
ATOM 642 C C . ASP A 1 82 ? 12.115 22.728 -1.099 1.00 85.94 82 ASP A C 1
ATOM 644 O O . ASP A 1 82 ? 12.414 22.695 -2.295 1.00 85.94 82 ASP A O 1
ATOM 648 N N . TYR A 1 83 ? 10.930 23.189 -0.696 1.00 88.12 83 TYR A N 1
ATOM 649 C CA . TYR A 1 83 ? 9.937 23.687 -1.643 1.00 88.12 83 TYR A CA 1
ATOM 650 C C . TYR A 1 83 ? 10.429 24.971 -2.330 1.00 88.12 83 TYR A C 1
ATOM 652 O O . TYR A 1 83 ? 10.450 26.044 -1.730 1.00 88.12 83 TYR A O 1
ATOM 660 N N . GLY A 1 84 ? 10.767 24.867 -3.617 1.00 89.44 84 GLY A N 1
ATOM 661 C CA . GLY A 1 84 ? 11.289 25.971 -4.435 1.00 89.44 84 GLY A CA 1
ATOM 662 C C . GLY A 1 84 ? 10.257 27.009 -4.899 1.00 89.44 84 GLY A C 1
ATOM 663 O O . GLY A 1 84 ? 10.602 27.910 -5.660 1.00 89.44 84 GLY A O 1
ATOM 664 N N . GLY A 1 85 ? 8.998 26.903 -4.463 1.00 94.62 85 GLY A N 1
ATOM 665 C CA . GLY A 1 85 ? 7.903 27.764 -4.912 1.00 94.62 85 GLY A CA 1
ATOM 666 C C . GLY A 1 85 ? 7.062 27.154 -6.037 1.00 94.62 85 GLY A C 1
ATOM 667 O O . GLY A 1 85 ? 7.387 26.115 -6.608 1.00 94.62 85 GLY A O 1
ATOM 668 N N . TYR A 1 86 ? 5.933 27.798 -6.335 1.00 95.88 86 TYR A N 1
ATOM 669 C CA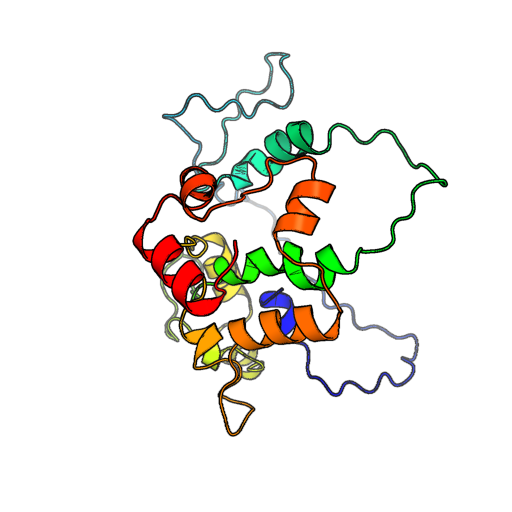 . TYR A 1 86 ? 5.016 27.334 -7.375 1.00 95.88 86 TYR A CA 1
ATOM 670 C C . TYR A 1 86 ? 5.623 27.549 -8.763 1.00 95.88 86 TYR A C 1
ATOM 672 O O . TYR A 1 86 ? 6.042 28.657 -9.096 1.00 95.88 86 TYR A O 1
ATOM 680 N N . ASN A 1 87 ? 5.595 26.507 -9.591 1.00 96.06 87 ASN A N 1
ATOM 681 C CA . ASN A 1 87 ? 5.986 26.579 -10.990 1.00 96.06 87 ASN A CA 1
ATOM 682 C C . ASN A 1 87 ? 4.781 26.226 -11.882 1.00 96.06 87 ASN A C 1
ATOM 684 O O . ASN A 1 87 ? 4.381 25.061 -11.909 1.00 96.06 87 ASN A O 1
ATOM 688 N N . PRO A 1 88 ? 4.219 27.183 -12.646 1.00 97.19 88 PRO A N 1
ATOM 689 C CA . PRO A 1 88 ? 3.060 26.932 -13.505 1.00 97.19 88 PRO A CA 1
ATOM 690 C C . PRO A 1 88 ? 3.345 26.009 -14.697 1.00 97.19 88 PRO A C 1
ATOM 692 O O . PRO A 1 88 ? 2.411 25.633 -15.395 1.00 97.19 88 PRO A O 1
ATOM 695 N N . GLN A 1 89 ? 4.611 25.676 -14.962 1.00 97.69 89 GLN A N 1
ATOM 696 C CA . GLN A 1 89 ? 5.008 24.767 -16.043 1.00 97.69 89 GLN A CA 1
ATOM 697 C C . GLN A 1 89 ? 5.041 23.294 -15.608 1.00 97.69 89 GLN A C 1
ATOM 699 O O . GLN A 1 89 ? 5.270 22.419 -16.438 1.00 97.69 89 GLN A O 1
ATOM 704 N N . VAL A 1 90 ? 4.855 23.005 -14.316 1.00 96.38 90 VAL A N 1
ATOM 705 C CA . VAL A 1 90 ? 4.785 21.628 -13.815 1.00 96.38 90 VAL A CA 1
ATOM 706 C C . VAL A 1 90 ? 3.391 21.075 -14.080 1.00 96.38 90 VAL A C 1
ATOM 708 O O . VAL A 1 90 ? 2.405 21.684 -13.673 1.00 96.38 90 VAL A O 1
ATOM 711 N N . ASP A 1 91 ? 3.312 19.908 -14.717 1.00 96.44 91 ASP A N 1
ATOM 712 C CA . ASP A 1 91 ? 2.072 19.137 -14.820 1.00 96.44 91 ASP A CA 1
ATOM 713 C C . ASP A 1 91 ? 1.831 18.375 -13.501 1.00 96.44 91 ASP A C 1
ATOM 715 O O . ASP A 1 91 ? 2.606 17.474 -13.170 1.00 96.44 91 ASP A O 1
ATOM 719 N N . PRO A 1 92 ? 0.787 18.714 -12.719 1.00 95.38 92 PRO A N 1
ATOM 720 C CA . PRO A 1 92 ? 0.494 18.051 -11.452 1.00 95.38 92 PRO A CA 1
ATOM 721 C C . PRO A 1 92 ? -0.340 16.770 -11.628 1.00 95.38 92 PRO A C 1
ATOM 723 O O . PRO A 1 92 ? -0.809 16.204 -10.636 1.00 95.38 92 PRO A O 1
ATOM 726 N N . SER A 1 93 ? -0.595 16.335 -12.866 1.00 95.69 93 SER A N 1
ATOM 727 C CA . SER A 1 93 ? -1.408 15.154 -13.145 1.00 95.69 93 SER A CA 1
ATOM 728 C C . SER A 1 93 ? -0.792 13.892 -12.539 1.00 95.69 93 SER A C 1
ATOM 730 O O . SER A 1 93 ? 0.409 13.641 -12.624 1.00 95.69 93 SER A O 1
ATOM 732 N N . ILE A 1 94 ? -1.636 13.050 -11.941 1.00 92.88 94 ILE A N 1
ATOM 733 C CA . ILE A 1 94 ? -1.191 11.772 -11.385 1.00 92.88 94 ILE A CA 1
ATOM 734 C C . ILE A 1 94 ? -0.874 10.807 -12.524 1.00 92.88 94 ILE A C 1
ATOM 736 O O . ILE A 1 94 ? -1.727 10.520 -13.365 1.00 92.88 94 ILE A O 1
ATOM 740 N N . SER A 1 95 ? 0.338 10.254 -12.524 1.00 95.06 95 SER A N 1
ATOM 741 C CA . SER A 1 95 ? 0.725 9.273 -13.534 1.00 95.06 95 SER A CA 1
ATOM 742 C C . SER A 1 95 ? -0.065 7.969 -13.380 1.00 95.06 95 SER A C 1
ATOM 744 O O . SER A 1 95 ? -0.353 7.505 -12.270 1.00 95.06 95 SER A O 1
ATOM 746 N N . ASN A 1 96 ? -0.372 7.329 -14.511 1.00 95.12 96 ASN A N 1
ATOM 747 C CA . ASN A 1 96 ? -1.050 6.032 -14.524 1.00 95.12 96 ASN A CA 1
ATOM 748 C C . ASN A 1 96 ? -0.266 4.985 -13.708 1.00 95.12 96 ASN A C 1
ATOM 750 O O . ASN A 1 96 ? -0.841 4.268 -12.896 1.00 95.12 96 ASN A O 1
ATOM 754 N N . ALA A 1 97 ? 1.064 4.954 -13.845 1.00 95.19 97 ALA A N 1
ATOM 755 C CA . ALA A 1 97 ? 1.933 4.051 -13.089 1.00 95.19 97 ALA A CA 1
ATOM 756 C C . ALA A 1 97 ? 1.819 4.256 -11.566 1.00 95.19 97 ALA A C 1
ATOM 758 O O . ALA A 1 97 ? 1.777 3.282 -10.809 1.00 95.19 97 ALA A O 1
ATOM 759 N N . PHE A 1 98 ? 1.724 5.512 -11.114 1.00 92.69 98 PHE A N 1
ATOM 760 C CA . PHE A 1 98 ? 1.600 5.834 -9.695 1.00 92.69 98 PHE A CA 1
ATOM 761 C C . PHE A 1 98 ? 0.260 5.374 -9.117 1.00 92.69 98 PHE A C 1
ATOM 763 O O . PHE A 1 98 ? 0.242 4.641 -8.126 1.00 92.69 98 PHE A O 1
ATOM 770 N N . ALA A 1 99 ? -0.854 5.753 -9.754 1.00 90.69 99 ALA A N 1
ATOM 771 C CA . ALA A 1 99 ? -2.201 5.408 -9.290 1.00 90.69 99 ALA A CA 1
ATOM 772 C C . ALA A 1 99 ? -2.492 3.898 -9.369 1.00 90.69 99 ALA A C 1
ATOM 774 O O . ALA A 1 99 ? -3.221 3.339 -8.541 1.00 90.69 99 ALA A O 1
ATOM 775 N N . THR A 1 100 ? -1.924 3.229 -10.372 1.00 93.25 100 THR A N 1
ATOM 776 C CA . THR A 1 100 ? -2.251 1.839 -10.695 1.00 93.25 100 THR A CA 1
ATOM 777 C C . THR A 1 100 ? -1.330 0.844 -10.000 1.00 93.25 100 THR A C 1
ATOM 779 O O . THR A 1 100 ? -1.821 -0.196 -9.566 1.00 93.25 100 THR A O 1
ATOM 782 N N . ALA A 1 101 ? -0.039 1.152 -9.833 1.00 93.69 101 ALA A N 1
ATOM 783 C CA . ALA A 1 101 ? 0.944 0.217 -9.283 1.00 93.69 101 ALA A CA 1
ATOM 784 C C . ALA A 1 101 ? 1.730 0.789 -8.096 1.00 93.69 101 ALA A C 1
ATOM 786 O O . ALA A 1 101 ? 1.613 0.259 -6.992 1.00 93.69 101 ALA A O 1
ATOM 787 N N . ALA A 1 102 ? 2.507 1.861 -8.288 1.00 90.44 102 ALA A N 1
ATOM 788 C CA . ALA A 1 102 ? 3.528 2.259 -7.311 1.00 90.44 102 ALA A CA 1
ATOM 789 C C . ALA A 1 102 ? 2.933 2.585 -5.933 1.00 90.44 102 ALA A C 1
ATOM 791 O O . ALA A 1 102 ? 3.376 2.046 -4.918 1.00 90.44 102 ALA A O 1
ATOM 792 N N . PHE A 1 103 ? 1.860 3.380 -5.881 1.00 90.12 103 PHE A N 1
ATOM 793 C CA . PHE A 1 103 ? 1.247 3.776 -4.610 1.00 90.12 103 PHE A CA 1
ATOM 794 C C . PHE A 1 103 ? 0.462 2.643 -3.921 1.00 90.12 103 PHE A C 1
ATOM 796 O O . PHE A 1 103 ? 0.001 2.787 -2.788 1.00 90.12 103 PHE A O 1
ATOM 803 N N . ARG A 1 104 ? 0.353 1.469 -4.560 1.00 90.38 104 ARG A N 1
ATOM 804 C CA . ARG A 1 104 ? -0.237 0.265 -3.959 1.00 90.38 104 ARG A CA 1
ATOM 805 C C . ARG A 1 104 ? 0.732 -0.502 -3.062 1.00 90.38 104 ARG A C 1
ATOM 807 O O . ARG A 1 104 ? 0.294 -1.456 -2.419 1.00 90.38 104 ARG A O 1
ATOM 814 N N . PHE A 1 105 ? 1.998 -0.079 -2.938 1.00 89.19 105 PHE A N 1
ATOM 815 C CA . PHE A 1 105 ? 2.943 -0.660 -1.968 1.00 89.19 105 PHE A CA 1
ATOM 816 C C . PHE A 1 105 ? 2.361 -0.679 -0.545 1.00 89.19 105 PHE A C 1
A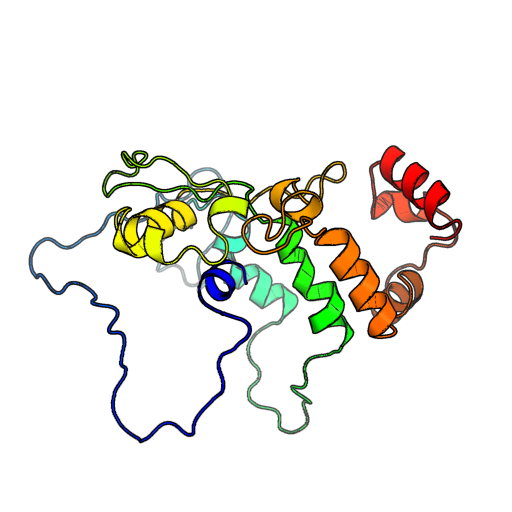TOM 818 O O . PHE A 1 105 ? 2.593 -1.618 0.218 1.00 89.19 105 PHE A O 1
ATOM 825 N N . GLY A 1 106 ? 1.517 0.309 -0.219 1.00 90.38 106 GLY A N 1
ATOM 826 C CA . GLY A 1 106 ? 0.813 0.398 1.055 1.00 90.38 106 GLY A CA 1
ATOM 827 C C . GLY A 1 106 ? -0.050 -0.826 1.373 1.00 90.38 106 GLY A C 1
ATOM 828 O O . GLY A 1 106 ? -0.292 -1.088 2.547 1.00 90.38 106 GLY A O 1
ATOM 829 N N . HIS A 1 107 ? -0.458 -1.622 0.375 1.00 93.75 107 HIS A N 1
ATOM 830 C CA . HIS A 1 107 ? -1.170 -2.878 0.613 1.00 93.75 107 HIS A CA 1
ATOM 831 C C . HIS A 1 107 ? -0.327 -3.920 1.361 1.00 93.75 107 HIS A C 1
ATOM 833 O O . HIS A 1 107 ? -0.870 -4.737 2.103 1.00 93.75 107 HIS A O 1
ATOM 839 N N . THR A 1 108 ? 0.998 -3.863 1.226 1.00 92.00 108 THR A N 1
ATOM 840 C CA . THR A 1 108 ? 1.919 -4.794 1.898 1.00 92.00 108 THR A CA 1
ATOM 841 C C . THR A 1 108 ? 2.090 -4.510 3.393 1.00 92.00 108 THR A C 1
ATOM 843 O O . THR A 1 108 ? 2.478 -5.404 4.149 1.00 92.00 108 THR A O 1
ATOM 846 N N . LEU A 1 109 ? 1.735 -3.289 3.814 1.00 94.19 109 LEU A N 1
ATOM 847 C CA . LEU A 1 109 ? 1.875 -2.760 5.175 1.00 94.19 109 LEU A CA 1
ATOM 848 C C . LEU A 1 109 ? 0.615 -2.943 6.033 1.00 94.19 109 LEU A C 1
ATOM 850 O O . LEU A 1 109 ? 0.578 -2.585 7.212 1.00 94.19 109 LEU A O 1
ATOM 854 N N . ILE A 1 110 ? -0.443 -3.483 5.436 1.00 92.62 110 ILE A N 1
ATOM 855 C CA . ILE A 1 110 ? -1.745 -3.643 6.070 1.00 92.62 110 ILE A CA 1
ATOM 856 C C . ILE A 1 110 ? -1.693 -4.774 7.095 1.00 92.62 110 ILE A C 1
ATOM 858 O O . ILE A 1 110 ? -1.389 -5.922 6.759 1.00 92.62 110 ILE A O 1
ATOM 862 N N . ASN A 1 111 ? -2.085 -4.462 8.329 1.00 94.19 111 ASN A N 1
ATOM 863 C CA . ASN A 1 111 ? -2.293 -5.467 9.361 1.00 94.19 111 ASN A CA 1
ATOM 864 C C . ASN A 1 111 ? -3.552 -6.307 9.087 1.00 94.19 111 ASN A C 1
ATOM 866 O O . ASN A 1 111 ? -4.583 -5.752 8.702 1.00 94.19 111 ASN A O 1
ATOM 870 N N . PRO A 1 112 ? -3.515 -7.624 9.359 1.00 94.88 112 PRO A N 1
ATOM 871 C CA . PRO A 1 112 ? -4.697 -8.485 9.280 1.00 94.88 112 PRO A CA 1
ATOM 872 C C . PRO A 1 112 ? -5.721 -8.201 10.396 1.00 94.88 112 PRO A C 1
ATOM 874 O O . PRO A 1 112 ? -6.839 -8.711 10.366 1.00 94.88 112 PRO A O 1
ATOM 877 N N . THR A 1 113 ? -5.349 -7.382 11.381 1.00 95.38 113 THR A N 1
ATOM 878 C CA . THR A 1 113 ? -6.145 -7.076 12.567 1.00 95.38 113 THR A CA 1
ATOM 879 C C . THR A 1 113 ? -6.170 -5.570 12.804 1.00 95.38 113 THR A C 1
ATOM 881 O O . THR A 1 113 ? -5.127 -4.916 12.810 1.00 95.38 113 THR A O 1
ATOM 884 N N . LEU A 1 114 ? -7.360 -5.019 13.039 1.00 94.31 114 LEU A N 1
ATOM 885 C CA . LEU A 1 114 ? -7.545 -3.688 13.600 1.00 94.31 114 LEU A CA 1
ATOM 886 C C . LEU A 1 114 ? -7.495 -3.782 15.123 1.00 94.31 114 LEU A C 1
ATOM 888 O O . LEU A 1 114 ? -8.418 -4.291 15.771 1.00 94.31 114 LEU A O 1
ATOM 892 N N . PHE A 1 115 ? -6.398 -3.286 15.681 1.00 96.00 115 PHE A N 1
ATOM 893 C CA . PHE A 1 115 ? -6.208 -3.179 17.118 1.00 96.00 115 PHE A CA 1
ATOM 894 C C . PHE A 1 115 ? -7.118 -2.095 17.695 1.00 96.00 115 PHE A C 1
ATOM 896 O O . PHE A 1 115 ? -7.396 -1.080 17.056 1.00 96.00 115 PHE A O 1
ATOM 903 N N . ARG A 1 116 ? -7.615 -2.336 18.905 1.00 95.50 116 ARG A N 1
ATOM 904 C CA . ARG A 1 116 ? -8.547 -1.450 19.603 1.00 95.50 116 ARG A CA 1
ATOM 905 C C . ARG A 1 116 ? -8.178 -1.381 21.068 1.00 95.50 116 ARG A C 1
ATOM 907 O O . ARG A 1 116 ? -8.191 -2.416 21.736 1.00 95.50 116 ARG A O 1
ATOM 914 N N . PHE A 1 117 ? -7.885 -0.174 21.536 1.00 95.81 117 PHE A N 1
ATOM 915 C CA . PHE A 1 117 ? -7.417 0.054 22.897 1.00 95.81 117 PHE A CA 1
ATOM 916 C C . PHE A 1 117 ? -8.248 1.103 23.641 1.00 95.81 117 PHE A C 1
ATOM 918 O O . PHE A 1 117 ? -8.710 2.091 23.066 1.00 95.81 117 PHE A O 1
ATOM 925 N N . ASP A 1 118 ? -8.441 0.899 24.937 1.00 95.12 118 ASP A N 1
ATOM 926 C CA . ASP A 1 118 ? -9.050 1.887 25.819 1.00 95.12 118 ASP A CA 1
ATOM 927 C C . ASP A 1 118 ? -8.090 3.055 26.113 1.00 95.12 118 ASP A C 1
ATOM 929 O O . ASP A 1 118 ? -6.994 3.158 25.559 1.00 95.12 118 ASP A O 1
ATOM 933 N N . LYS A 1 119 ? -8.521 3.979 26.976 1.00 94.94 119 LYS A N 1
ATOM 934 C CA . LYS A 1 119 ? -7.743 5.167 27.352 1.00 94.94 119 LYS A CA 1
ATOM 935 C C . LYS A 1 119 ? -6.398 4.857 28.021 1.00 94.94 119 LYS A C 1
ATOM 937 O O . LYS A 1 119 ? -5.529 5.723 28.001 1.00 94.94 119 LYS A O 1
ATOM 942 N N . ASP A 1 120 ? -6.243 3.663 28.581 1.00 95.38 120 ASP A N 1
ATOM 943 C CA . ASP A 1 120 ? -5.044 3.218 29.289 1.00 95.38 120 ASP A CA 1
ATOM 944 C C . ASP A 1 120 ? -4.196 2.278 28.407 1.00 95.38 120 ASP A C 1
ATOM 946 O O . ASP A 1 120 ? -3.281 1.625 28.898 1.00 95.38 120 ASP A O 1
ATOM 950 N N . PHE A 1 121 ? -4.487 2.227 27.099 1.00 94.44 121 PHE A N 1
ATOM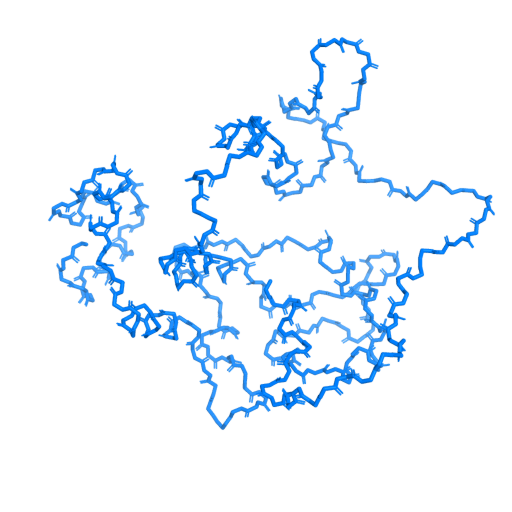 951 C CA . PHE A 1 121 ? -3.844 1.364 26.104 1.00 94.44 121 PHE A CA 1
ATOM 952 C C . PHE A 1 121 ? -4.021 -0.146 26.344 1.00 94.44 121 PHE A C 1
ATOM 954 O O . PHE A 1 121 ? -3.270 -0.955 25.798 1.00 94.44 121 PHE A O 1
ATOM 961 N N . ASN A 1 122 ? -5.060 -0.550 27.079 1.00 95.94 122 ASN A N 1
ATOM 962 C CA . ASN A 1 122 ? -5.429 -1.960 27.219 1.00 95.94 122 ASN A CA 1
ATOM 963 C C . ASN A 1 122 ? -6.455 -2.368 26.150 1.00 95.94 122 ASN A C 1
ATOM 965 O O . ASN A 1 122 ? -7.236 -1.523 25.700 1.00 95.94 122 ASN A O 1
ATOM 969 N N . PRO A 1 123 ? -6.490 -3.640 25.705 1.00 96.31 123 PRO A N 1
ATOM 970 C CA . PRO A 1 123 ? -7.518 -4.107 24.779 1.00 96.31 123 PRO A CA 1
ATOM 971 C C . PRO A 1 123 ? -8.928 -3.840 25.316 1.00 96.31 123 PRO A C 1
ATOM 973 O O . PRO A 1 123 ? -9.233 -4.163 26.463 1.00 96.31 123 PRO A O 1
ATOM 976 N N . ILE A 1 124 ? -9.804 -3.273 24.481 1.00 95.75 124 ILE A N 1
ATOM 977 C CA . ILE A 1 124 ? -11.202 -3.048 24.879 1.00 95.75 124 ILE A CA 1
ATOM 978 C C . ILE A 1 124 ? -11.948 -4.377 25.049 1.00 95.75 124 ILE A C 1
ATOM 980 O O . ILE A 1 124 ? -11.573 -5.390 24.457 1.00 95.75 124 ILE A O 1
ATOM 984 N N . ARG A 1 125 ? -13.068 -4.359 25.784 1.00 95.00 125 ARG A N 1
ATOM 985 C CA . ARG A 1 125 ? -13.906 -5.549 26.017 1.00 95.00 125 ARG A CA 1
ATOM 986 C C . ARG A 1 125 ? -14.356 -6.234 24.723 1.00 95.00 125 ARG A C 1
ATOM 988 O O . ARG A 1 125 ? -14.408 -7.457 24.674 1.00 95.00 125 ARG A O 1
ATOM 995 N N . ASP A 1 126 ? -14.650 -5.460 23.679 1.00 94.06 126 ASP A N 1
ATOM 996 C CA . ASP A 1 126 ? -15.073 -5.988 22.375 1.00 94.06 126 ASP A CA 1
ATOM 997 C C . ASP A 1 126 ? -13.916 -6.629 21.578 1.00 94.06 126 ASP A C 1
ATOM 999 O O . ASP A 1 126 ? -14.129 -7.185 20.500 1.00 94.06 126 ASP A O 1
ATOM 1003 N N . GLY A 1 127 ? -12.680 -6.565 22.088 1.00 95.25 127 GLY A N 1
ATOM 1004 C CA . GLY A 1 127 ? -11.490 -7.178 21.501 1.00 95.25 127 GLY A CA 1
ATOM 1005 C C . GLY A 1 127 ? -10.976 -6.453 20.259 1.00 95.25 127 GLY A C 1
ATOM 1006 O O . GLY A 1 127 ? -11.355 -5.322 19.970 1.00 95.25 127 GLY A O 1
ATOM 1007 N N . HIS A 1 128 ? -10.102 -7.090 19.487 1.00 96.44 128 HIS A N 1
ATOM 1008 C CA . HIS A 1 128 ? -9.650 -6.583 18.184 1.00 96.44 128 HIS A CA 1
ATOM 1009 C C . HIS A 1 128 ? -10.539 -7.106 17.045 1.00 96.44 128 HIS A C 1
ATOM 1011 O O . HIS A 1 128 ? -11.277 -8.073 17.227 1.00 96.44 128 HIS A O 1
ATOM 1017 N N . ILE A 1 129 ? -10.484 -6.478 15.867 1.00 93.81 129 ILE A N 1
ATOM 1018 C CA . ILE A 1 129 ? -11.315 -6.866 14.713 1.00 93.81 129 ILE A CA 1
ATOM 1019 C C . ILE A 1 129 ? -10.419 -7.443 13.617 1.00 93.81 129 ILE A C 1
ATOM 1021 O O . ILE A 1 129 ? -9.496 -6.770 13.170 1.00 93.81 129 ILE A O 1
ATOM 1025 N N . SER A 1 130 ? -10.697 -8.656 13.137 1.00 94.62 130 SER A N 1
ATOM 1026 C CA . SER A 1 130 ? -10.077 -9.158 11.898 1.00 94.62 130 SER A CA 1
ATOM 1027 C C . SER A 1 130 ? -10.476 -8.277 10.716 1.00 94.62 130 SER A C 1
ATOM 1029 O O . SER A 1 130 ? -11.650 -7.925 10.587 1.00 94.62 130 SER A O 1
ATOM 1031 N N . LEU A 1 131 ? -9.533 -7.935 9.844 1.00 92.44 131 LEU A N 1
ATOM 1032 C CA . LEU A 1 131 ? -9.724 -6.931 8.799 1.00 92.44 131 LEU A CA 1
ATOM 1033 C C . LEU A 1 131 ? -10.940 -7.216 7.899 1.00 92.44 131 LEU A C 1
ATOM 1035 O O . LEU A 1 131 ? -11.728 -6.301 7.651 1.00 92.44 131 LEU A O 1
ATOM 1039 N N . HIS A 1 132 ? -11.168 -8.471 7.495 1.00 88.56 132 HIS A N 1
ATOM 1040 C CA . HIS A 1 132 ? -12.332 -8.835 6.669 1.00 88.56 132 HIS A CA 1
ATOM 1041 C C . HIS A 1 132 ? -13.687 -8.501 7.327 1.00 88.56 132 HIS A C 1
ATOM 1043 O O . HIS A 1 132 ? -14.663 -8.214 6.634 1.00 88.56 132 HIS A O 1
ATOM 1049 N N . LYS A 1 133 ? -13.755 -8.481 8.667 1.00 87.44 133 LYS A N 1
ATOM 1050 C CA . LYS A 1 133 ? -14.969 -8.147 9.440 1.00 87.44 133 LYS A CA 1
ATOM 1051 C C . LYS A 1 133 ? -15.178 -6.648 9.634 1.00 87.44 133 LYS A C 1
ATOM 1053 O O . LYS A 1 133 ? -16.240 -6.252 10.121 1.00 87.44 133 LYS A O 1
ATOM 1058 N N . ALA A 1 134 ? -14.164 -5.844 9.325 1.00 86.50 134 ALA A N 1
ATOM 1059 C CA . ALA A 1 134 ? -14.211 -4.397 9.461 1.00 86.50 134 ALA A CA 1
ATOM 1060 C C . ALA A 1 134 ? -14.731 -3.709 8.193 1.00 86.50 134 ALA A C 1
ATOM 1062 O O . ALA A 1 134 ? -15.319 -2.635 8.293 1.00 86.50 134 ALA A O 1
ATOM 1063 N N . PHE A 1 135 ? -14.536 -4.310 7.012 1.00 77.19 135 PHE A N 1
A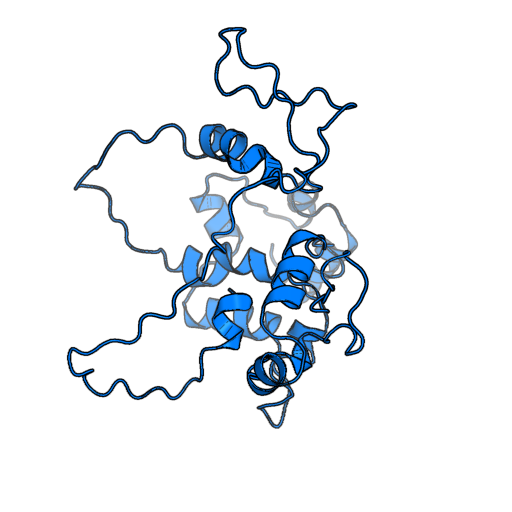TOM 1064 C CA . PHE A 1 135 ? -14.981 -3.717 5.751 1.00 77.19 135 PHE A CA 1
ATOM 1065 C C . PHE A 1 135 ? -16.483 -3.429 5.765 1.00 77.19 135 PHE A C 1
ATOM 1067 O O . PHE A 1 135 ? -17.284 -4.321 6.039 1.00 77.19 135 PHE A O 1
ATOM 1074 N N . PHE A 1 136 ? -16.823 -2.168 5.475 1.00 71.12 136 PHE A N 1
ATOM 1075 C CA . PHE A 1 136 ? -18.184 -1.629 5.431 1.00 71.12 136 PHE A CA 1
ATOM 1076 C C . PHE A 1 136 ? -19.048 -2.027 6.644 1.00 71.12 136 PHE A C 1
ATOM 1078 O O . PHE A 1 136 ? -20.221 -2.365 6.494 1.00 71.12 136 PHE A O 1
ATOM 1085 N N . ALA A 1 137 ? -18.464 -1.989 7.845 1.00 76.25 137 ALA A N 1
ATOM 1086 C CA . ALA A 1 137 ? -19.140 -2.318 9.099 1.00 76.25 137 ALA A CA 1
ATOM 1087 C C . ALA A 1 137 ? -19.335 -1.072 9.999 1.00 76.25 137 ALA A C 1
ATOM 1089 O O . ALA A 1 137 ? -18.768 -1.016 11.099 1.00 76.25 137 ALA A O 1
ATOM 1090 N N . PRO A 1 138 ? -20.074 -0.029 9.554 1.00 77.06 138 PRO A N 1
ATOM 1091 C CA . PRO A 1 138 ? -20.251 1.203 10.327 1.00 77.06 138 PRO A CA 1
ATOM 1092 C C . PRO A 1 138 ? -20.978 0.968 11.657 1.00 77.06 138 PRO A C 1
ATOM 1094 O O . PRO A 1 138 ? -20.771 1.728 12.605 1.00 77.06 138 PRO A O 1
ATOM 1097 N N . GLU A 1 139 ? -21.772 -0.102 11.772 1.00 76.81 139 GLU A N 1
ATOM 1098 C CA . GLU A 1 139 ? -22.439 -0.500 13.012 1.00 76.81 139 GLU A CA 1
ATOM 1099 C C . GLU A 1 139 ? -21.447 -0.706 14.164 1.00 76.81 139 GLU A C 1
ATOM 1101 O O . GLU A 1 139 ? -21.762 -0.393 15.311 1.00 76.81 139 GLU A O 1
ATOM 1106 N N . ARG A 1 140 ? -20.217 -1.140 13.859 1.00 80.31 140 ARG A N 1
ATOM 1107 C CA . ARG A 1 140 ? -19.161 -1.336 14.859 1.00 80.31 140 ARG A CA 1
ATOM 1108 C C . ARG A 1 140 ? -18.703 -0.021 15.475 1.00 80.31 140 ARG A C 1
ATOM 1110 O O . ARG A 1 140 ? -18.428 0.026 16.666 1.00 80.31 140 ARG A O 1
ATOM 1117 N N . LEU A 1 141 ? -18.661 1.062 14.698 1.00 77.19 141 LEU A N 1
ATOM 1118 C CA . LEU A 1 141 ? -18.320 2.382 15.237 1.00 77.19 141 LEU A CA 1
ATOM 1119 C C . LEU A 1 141 ? -19.392 2.873 16.213 1.00 77.19 141 LEU A C 1
ATOM 1121 O O . LEU A 1 141 ? -19.066 3.506 17.211 1.00 77.19 141 LEU A O 1
ATOM 1125 N N . LEU A 1 142 ? -20.663 2.568 15.945 1.00 74.12 142 LEU A N 1
ATOM 1126 C CA . LEU A 1 142 ? -21.777 2.995 16.792 1.00 74.12 142 LEU A CA 1
ATOM 1127 C C . LEU A 1 142 ? -21.903 2.146 18.062 1.00 74.12 142 LEU A C 1
ATOM 1129 O O . LEU A 1 142 ? -22.226 2.681 19.120 1.00 74.12 142 LEU A O 1
ATOM 1133 N N . ALA A 1 143 ? -21.649 0.840 17.960 1.00 79.19 143 ALA A N 1
ATOM 1134 C CA . ALA A 1 143 ? -21.890 -0.111 19.043 1.00 79.19 143 ALA A CA 1
ATOM 1135 C C . ALA A 1 143 ? -20.641 -0.468 19.871 1.00 79.19 143 ALA A C 1
ATOM 1137 O O . ALA A 1 143 ? -20.785 -0.869 21.022 1.00 79.19 143 ALA A O 1
ATOM 1138 N N . GLU A 1 144 ? -19.428 -0.327 19.325 1.00 86.06 144 GLU A N 1
ATOM 1139 C CA . GLU A 1 144 ? -18.196 -0.915 19.890 1.00 86.06 144 GLU A CA 1
ATOM 1140 C C . GLU A 1 144 ? -17.161 0.156 20.294 1.00 86.06 144 GLU A C 1
ATOM 1142 O O . GLU A 1 144 ? -15.960 0.031 20.040 1.00 86.06 144 GLU A O 1
ATOM 1147 N N . GLY A 1 145 ? -17.635 1.241 20.917 1.00 80.31 145 GLY A N 1
ATOM 1148 C CA . GLY A 1 145 ? -16.777 2.238 21.570 1.00 80.31 145 GLY A CA 1
ATOM 1149 C C . GLY A 1 145 ? -16.326 3.420 20.705 1.00 80.31 145 GLY A C 1
ATOM 1150 O O . GLY A 1 145 ? -15.452 4.176 21.132 1.00 80.31 145 GLY A O 1
ATOM 1151 N N . GLY A 1 146 ? -16.917 3.627 19.525 1.00 85.38 146 GLY A N 1
ATOM 1152 C CA . GLY A 1 146 ? -16.597 4.779 18.680 1.00 85.38 146 GLY A CA 1
ATOM 1153 C C . GLY A 1 146 ? -15.270 4.650 17.932 1.00 85.38 146 GLY A C 1
ATOM 1154 O O . GLY A 1 146 ? -14.737 3.564 17.714 1.00 85.38 146 GLY A O 1
ATOM 1155 N N . ILE A 1 147 ? -14.731 5.797 17.514 1.00 87.38 147 ILE A N 1
ATOM 1156 C CA . ILE A 1 147 ? -13.472 5.879 16.758 1.00 87.38 147 ILE A CA 1
ATOM 1157 C C . ILE A 1 147 ? -12.228 5.861 17.660 1.00 87.38 147 ILE A C 1
ATOM 1159 O O . ILE A 1 147 ? -11.157 5.423 17.240 1.00 87.38 147 ILE A O 1
ATOM 1163 N N . ASP A 1 148 ? -12.368 6.303 18.909 1.00 90.12 148 ASP A N 1
ATOM 1164 C CA . ASP A 1 148 ? -11.283 6.444 19.878 1.00 90.12 148 ASP A CA 1
ATOM 1165 C C . ASP A 1 148 ? -10.425 5.172 20.029 1.00 90.12 148 ASP A C 1
ATOM 1167 O O . ASP A 1 148 ? -9.197 5.276 19.930 1.00 90.12 148 ASP A O 1
ATOM 1171 N N . PRO A 1 149 ? -11.007 3.965 20.203 1.00 94.44 149 PRO A N 1
ATOM 1172 C CA . PRO A 1 149 ? -10.208 2.753 20.326 1.00 94.44 149 PRO A CA 1
ATOM 1173 C C . PRO A 1 149 ? -9.396 2.412 19.082 1.00 94.44 149 PRO A C 1
ATOM 1175 O O . PRO A 1 149 ? -8.276 1.916 19.204 1.00 94.44 149 PRO A O 1
ATOM 1178 N N . LEU A 1 150 ? -9.935 2.702 17.895 1.00 89.88 150 LEU A N 1
ATOM 1179 C CA . LEU A 1 150 ? -9.260 2.473 16.618 1.00 89.88 150 LEU A CA 1
ATOM 1180 C C . LEU A 1 150 ? -8.105 3.457 16.412 1.00 89.88 150 LEU A C 1
ATOM 1182 O O . LEU A 1 150 ? -7.049 3.054 15.935 1.00 89.88 150 LEU A O 1
ATOM 1186 N N . ILE A 1 151 ? -8.271 4.726 16.807 1.00 90.69 151 ILE A N 1
ATOM 1187 C CA . ILE A 1 151 ? -7.191 5.726 16.751 1.00 90.69 151 ILE A CA 1
ATOM 1188 C C . ILE A 1 151 ? -6.042 5.317 17.676 1.00 90.69 151 ILE A C 1
ATOM 1190 O O . ILE A 1 151 ? -4.884 5.350 17.259 1.00 90.69 151 ILE A O 1
ATOM 1194 N N . ARG A 1 152 ? -6.344 4.877 18.905 1.00 92.81 152 ARG A N 1
ATOM 1195 C CA . ARG A 1 152 ? -5.309 4.355 19.816 1.00 92.81 152 ARG A CA 1
ATOM 1196 C C . ARG A 1 152 ? -4.641 3.107 19.249 1.00 92.81 152 ARG A C 1
ATOM 1198 O O . ARG A 1 152 ? -3.424 2.997 19.324 1.00 92.81 152 ARG A O 1
ATOM 1205 N N . GLY A 1 153 ? -5.412 2.215 18.627 1.00 92.44 153 GLY A N 1
ATOM 1206 C CA . GLY A 1 153 ? -4.897 1.060 17.893 1.00 92.44 153 GLY A CA 1
ATOM 1207 C C . GLY A 1 153 ? -3.914 1.438 16.790 1.00 92.44 153 GLY A C 1
ATOM 1208 O O . GLY A 1 153 ? -2.823 0.878 16.735 1.00 92.44 153 GLY A O 1
ATOM 1209 N N . LEU A 1 154 ? -4.271 2.416 15.956 1.00 90.25 154 LEU A N 1
ATOM 1210 C CA . LEU A 1 154 ? -3.425 2.919 14.872 1.00 90.25 154 LEU A CA 1
ATOM 1211 C C . LEU A 1 154 ? -2.116 3.528 15.388 1.00 90.25 154 LEU A C 1
ATOM 1213 O O . LEU A 1 154 ? -1.086 3.391 14.739 1.00 90.25 154 LEU A O 1
ATOM 1217 N N . PHE A 1 155 ? -2.165 4.201 16.536 1.00 88.62 155 PHE A N 1
ATOM 1218 C CA . PHE A 1 155 ? -0.994 4.825 17.145 1.00 88.62 155 PHE A CA 1
ATOM 1219 C C . PHE A 1 155 ? -0.072 3.816 17.841 1.00 88.62 155 PHE A C 1
ATOM 1221 O O . PHE A 1 155 ? 1.145 3.916 17.729 1.00 88.62 155 PHE A O 1
ATOM 1228 N N . ALA A 1 156 ? -0.643 2.854 18.567 1.00 90.06 156 ALA A N 1
ATOM 1229 C CA . ALA A 1 156 ? 0.117 1.929 19.407 1.00 90.06 156 ALA A CA 1
ATOM 1230 C C . ALA A 1 156 ? 0.582 0.658 18.686 1.00 90.06 156 ALA A C 1
ATOM 1232 O O . ALA A 1 156 ? 1.370 -0.098 19.249 1.00 90.06 156 ALA A O 1
ATOM 1233 N N . SER A 1 157 ? 0.093 0.395 17.472 1.00 89.12 157 SER A N 1
ATOM 1234 C CA . SER A 1 157 ? 0.404 -0.843 16.751 1.00 89.12 157 SER A CA 1
ATOM 1235 C C . SER A 1 157 ? 1.340 -0.575 15.575 1.00 89.12 157 SER A C 1
ATOM 1237 O O . SER A 1 157 ? 1.064 0.329 14.781 1.00 89.12 157 SER A O 1
ATOM 1239 N N . PRO A 1 158 ? 2.409 -1.371 15.399 1.00 87.44 158 PRO A N 1
ATOM 1240 C CA . PRO A 1 158 ? 3.268 -1.255 14.229 1.00 87.44 158 PRO A CA 1
ATOM 1241 C C . PRO A 1 158 ? 2.502 -1.632 12.956 1.00 87.44 158 PRO A C 1
ATOM 1243 O O . PRO A 1 158 ? 1.518 -2.376 12.991 1.00 87.44 158 PRO A O 1
ATOM 1246 N N . LEU A 1 159 ? 2.968 -1.139 11.808 1.00 87.50 159 LEU A N 1
ATOM 1247 C CA . LEU A 1 159 ? 2.511 -1.640 10.512 1.00 87.50 159 LEU A CA 1
ATOM 1248 C C . LEU A 1 159 ? 2.972 -3.087 10.306 1.00 87.50 159 LEU A C 1
ATOM 1250 O O . LEU A 1 159 ? 3.947 -3.538 10.911 1.00 87.50 159 LEU A O 1
ATOM 1254 N N . LYS A 1 160 ? 2.300 -3.810 9.405 1.00 91.69 160 LYS A N 1
ATOM 1255 C CA . LYS A 1 160 ? 2.783 -5.124 8.980 1.00 91.69 160 LYS A CA 1
ATOM 1256 C C . LYS A 1 160 ? 4.142 -4.949 8.299 1.00 91.69 160 LYS A C 1
ATOM 1258 O O . LYS A 1 160 ? 4.261 -4.184 7.343 1.00 91.69 160 LYS A O 1
ATOM 1263 N N . MET A 1 161 ? 5.133 -5.725 8.729 1.00 89.88 161 MET A N 1
ATOM 1264 C CA . MET A 1 161 ? 6.407 -5.817 8.024 1.00 89.88 161 MET A CA 1
ATOM 1265 C C . MET A 1 161 ? 6.211 -6.573 6.691 1.00 89.88 161 MET A C 1
ATOM 1267 O O . MET A 1 161 ? 5.638 -7.672 6.676 1.00 89.88 161 MET A O 1
ATOM 1271 N N . PRO A 1 162 ? 6.623 -6.006 5.547 1.00 89.06 162 PRO A N 1
ATOM 1272 C CA . PRO A 1 162 ? 6.571 -6.704 4.271 1.00 89.06 162 PRO A CA 1
ATOM 1273 C C . PRO A 1 162 ? 7.691 -7.749 4.215 1.00 89.06 162 PRO A C 1
ATOM 1275 O O . PRO A 1 162 ? 8.868 -7.408 4.182 1.00 89.06 162 PRO A O 1
ATOM 1278 N N . MET A 1 163 ? 7.319 -9.029 4.199 1.00 88.19 163 MET A N 1
ATOM 1279 C CA . MET A 1 163 ? 8.262 -10.142 4.068 1.00 88.19 163 MET A CA 1
ATOM 1280 C C . MET A 1 163 ? 8.219 -10.680 2.631 1.00 88.19 163 MET A C 1
ATOM 1282 O O . MET A 1 163 ? 7.114 -10.820 2.101 1.00 88.19 163 MET A O 1
ATOM 1286 N N . PRO A 1 164 ? 9.354 -11.047 2.002 1.00 85.44 164 PRO A N 1
ATOM 1287 C CA . PRO A 1 164 ? 9.364 -11.612 0.645 1.00 85.44 164 PRO A CA 1
ATOM 1288 C C . PRO A 1 164 ? 8.466 -12.848 0.483 1.00 85.44 164 PRO A C 1
ATOM 1290 O O . PRO A 1 164 ? 7.818 -13.023 -0.546 1.00 85.44 164 PRO A O 1
ATOM 1293 N N . SER A 1 165 ? 8.360 -13.668 1.532 1.00 84.19 165 SER A N 1
ATOM 1294 C CA . SER A 1 165 ? 7.489 -14.847 1.581 1.00 84.19 165 SER A CA 1
ATOM 1295 C C . SER A 1 165 ? 5.999 -14.522 1.757 1.00 84.19 165 SER A C 1
ATOM 1297 O O . SER A 1 165 ? 5.155 -15.372 1.476 1.00 84.19 165 SER A O 1
ATOM 1299 N N . GLN A 1 166 ? 5.656 -13.311 2.212 1.00 88.50 166 GLN A N 1
ATOM 1300 C CA . GLN A 1 166 ? 4.280 -12.877 2.468 1.00 88.50 166 GLN A CA 1
ATOM 1301 C C . GLN A 1 166 ? 4.138 -11.350 2.335 1.00 88.50 166 GLN A C 1
ATOM 1303 O O . GLN A 1 166 ? 3.987 -10.608 3.317 1.00 88.50 166 GLN A O 1
ATOM 1308 N N . LEU A 1 167 ? 4.157 -10.857 1.095 1.00 91.19 167 LEU A N 1
ATOM 1309 C CA . LEU A 1 167 ? 3.936 -9.434 0.824 1.00 91.19 167 LEU A CA 1
ATOM 1310 C C . LEU A 1 167 ? 2.531 -9.001 1.261 1.00 91.19 167 LEU A C 1
ATOM 1312 O O . LEU A 1 167 ? 2.391 -8.016 1.984 1.00 91.19 167 LEU A O 1
ATOM 1316 N N . LEU A 1 168 ? 1.507 -9.781 0.907 1.00 94.19 168 LEU A N 1
ATOM 1317 C CA . LEU A 1 168 ? 0.115 -9.566 1.307 1.00 94.19 168 LEU A CA 1
ATOM 1318 C C . LEU A 1 168 ? -0.337 -10.663 2.272 1.00 94.19 168 LEU A C 1
ATOM 1320 O O . LEU A 1 168 ? 0.030 -11.826 2.124 1.00 94.19 168 LEU A O 1
ATOM 1324 N N . ASN A 1 169 ? -1.108 -10.278 3.287 1.00 94.19 169 ASN A N 1
ATOM 1325 C CA . ASN A 1 169 ? -1.678 -11.221 4.246 1.00 94.19 169 ASN A CA 1
ATOM 1326 C C . ASN A 1 169 ? -3.005 -11.806 3.714 1.00 94.19 169 ASN A C 1
ATOM 1328 O O . ASN A 1 169 ? -3.652 -11.206 2.856 1.00 94.19 169 ASN A O 1
ATOM 1332 N N . MET A 1 170 ? -3.438 -12.942 4.267 1.00 94.06 170 MET A N 1
ATOM 1333 C CA . MET A 1 170 ? -4.630 -13.666 3.797 1.00 94.06 170 MET A CA 1
ATOM 1334 C C . MET A 1 170 ? -5.948 -12.895 3.942 1.00 94.06 170 MET A C 1
ATOM 1336 O O . MET A 1 170 ? -6.908 -13.200 3.242 1.00 94.06 170 MET A O 1
ATOM 1340 N N . GLU A 1 171 ? -6.025 -11.879 4.806 1.00 94.06 171 GLU A N 1
ATOM 1341 C CA . GLU A 1 171 ? -7.223 -11.033 4.886 1.00 94.06 171 GLU A CA 1
ATOM 1342 C C . GLU A 1 171 ? -7.415 -10.188 3.618 1.00 94.06 171 GLU A C 1
ATOM 1344 O O . GLU A 1 171 ? -8.510 -9.685 3.374 1.00 94.06 171 GLU A O 1
ATOM 1349 N N . LEU A 1 172 ? -6.359 -10.038 2.810 1.00 93.56 172 LEU A N 1
ATOM 1350 C CA . LEU A 1 172 ? -6.373 -9.314 1.543 1.00 93.56 172 LEU A CA 1
ATOM 1351 C C . LEU A 1 172 ? -6.389 -10.223 0.312 1.00 93.56 172 LEU A C 1
ATOM 1353 O O . LEU A 1 172 ? -6.845 -9.765 -0.730 1.00 93.56 172 LEU A O 1
ATOM 1357 N N . THR A 1 173 ? -5.881 -11.455 0.398 1.00 93.50 173 THR A N 1
ATOM 1358 C CA . THR A 1 173 ? -5.844 -12.382 -0.750 1.00 93.50 173 THR A CA 1
ATOM 1359 C C . THR A 1 173 ? -6.995 -13.385 -0.745 1.00 93.50 173 THR A C 1
ATOM 1361 O O . THR A 1 173 ? -7.481 -13.729 -1.809 1.00 93.50 173 THR A O 1
ATOM 1364 N N . GLU A 1 174 ? -7.482 -13.802 0.430 1.00 91.75 174 GLU A N 1
ATOM 1365 C CA . GLU A 1 174 ? -8.482 -14.881 0.541 1.00 91.75 174 GLU A CA 1
ATOM 1366 C C . GLU A 1 174 ? -9.828 -14.431 1.110 1.00 91.75 174 GLU A C 1
ATOM 1368 O O . GLU A 1 174 ? -10.799 -15.178 1.060 1.00 91.75 174 GLU A O 1
ATOM 1373 N N . LYS A 1 175 ? -9.887 -13.254 1.746 1.00 89.44 175 LYS A N 1
ATOM 1374 C CA . LYS A 1 175 ? -11.071 -12.797 2.503 1.00 89.44 175 LYS A CA 1
ATOM 1375 C C . LYS A 1 175 ? -11.463 -11.356 2.208 1.00 89.44 175 LYS A C 1
ATOM 1377 O O . LYS A 1 175 ? -12.213 -10.740 2.975 1.00 89.44 175 LYS A O 1
ATOM 1382 N N . LEU A 1 176 ? -10.936 -10.772 1.134 1.00 84.31 176 LEU A N 1
ATOM 1383 C CA . LEU A 1 176 ? -11.232 -9.381 0.843 1.00 84.31 176 LEU A CA 1
ATOM 1384 C C . LEU A 1 176 ? -12.721 -9.240 0.512 1.00 84.31 176 LEU A C 1
ATOM 1386 O O . LEU A 1 176 ? -13.232 -9.881 -0.402 1.00 84.31 176 LEU A O 1
ATOM 1390 N N . PHE A 1 177 ? -13.406 -8.377 1.263 1.00 76.88 177 PHE A N 1
ATOM 1391 C CA . PHE A 1 177 ? -14.842 -8.111 1.121 1.00 76.88 177 PHE A CA 1
ATOM 1392 C C . PHE A 1 177 ? -15.755 -9.339 1.251 1.00 76.88 177 PHE A C 1
ATOM 1394 O O . PHE A 1 177 ? -16.871 -9.323 0.733 1.00 76.88 177 PHE A O 1
ATOM 1401 N N . ASP A 1 178 ? -15.326 -10.339 2.023 1.00 77.12 178 ASP A N 1
ATOM 1402 C CA . ASP A 1 178 ? -16.072 -11.575 2.313 1.00 77.12 178 ASP A CA 1
ATOM 1403 C C . ASP A 1 178 ? -17.481 -11.325 2.896 1.00 77.12 178 ASP A C 1
ATOM 1405 O O . ASP A 1 178 ? -18.414 -12.083 2.675 1.00 77.12 178 ASP A O 1
ATOM 1409 N N . ARG A 1 179 ? -17.697 -10.192 3.583 1.00 67.31 179 ARG A N 1
ATOM 1410 C CA . ARG A 1 179 ? -19.037 -9.796 4.062 1.00 67.31 179 ARG A CA 1
ATOM 1411 C C . ARG A 1 179 ? -20.010 -9.347 2.959 1.00 67.31 179 ARG A C 1
ATOM 1413 O O . ARG A 1 179 ? -21.200 -9.241 3.239 1.00 67.31 179 ARG A O 1
ATOM 1420 N N . PHE A 1 180 ? -19.523 -9.007 1.765 1.00 64.25 180 PHE A N 1
ATOM 1421 C CA . PHE A 1 180 ? -20.299 -8.305 0.728 1.00 64.25 180 PHE A CA 1
ATOM 1422 C C . PHE A 1 180 ? -20.396 -9.042 -0.600 1.00 64.25 180 PHE A C 1
ATOM 1424 O O . PHE A 1 180 ? -21.261 -8.708 -1.406 1.00 64.25 180 PHE A O 1
ATOM 1431 N N . HIS A 1 181 ? -19.511 -10.000 -0.845 1.00 61.91 181 HIS A N 1
ATOM 1432 C CA . HIS A 1 181 ? -19.496 -10.779 -2.073 1.00 61.91 181 HIS A CA 1
ATOM 1433 C C . HIS A 1 181 ? -19.753 -12.241 -1.731 1.00 61.91 181 HIS A C 1
ATOM 1435 O O . HIS A 1 181 ? -19.323 -12.715 -0.686 1.00 61.91 181 HIS A O 1
ATOM 1441 N N . GLU A 1 182 ? -20.431 -12.960 -2.626 1.00 63.44 182 GLU A N 1
ATOM 1442 C CA . GLU A 1 182 ? -20.618 -14.413 -2.492 1.00 63.44 182 GLU A CA 1
ATOM 1443 C C . GLU A 1 182 ? -19.281 -15.168 -2.517 1.00 63.44 182 GLU A C 1
ATOM 1445 O O . GLU A 1 182 ? -19.165 -16.257 -1.962 1.00 63.44 182 GLU A O 1
ATOM 1450 N N . VAL A 1 183 ? -18.270 -14.571 -3.155 1.00 74.06 183 VAL A N 1
ATOM 1451 C CA . VAL A 1 183 ? -16.900 -15.070 -3.227 1.00 74.06 183 VAL A CA 1
ATOM 1452 C C . VAL A 1 183 ? -15.964 -13.952 -2.788 1.00 74.06 183 VAL A C 1
ATOM 1454 O O . VAL A 1 183 ? -16.017 -12.844 -3.328 1.00 74.06 183 VAL A O 1
ATOM 1457 N N . ALA A 1 184 ? -15.103 -14.244 -1.816 1.00 81.62 184 ALA A N 1
ATOM 1458 C CA . ALA A 1 184 ? -14.062 -13.322 -1.396 1.00 81.62 184 ALA A CA 1
ATOM 1459 C C . ALA A 1 184 ? -13.129 -12.965 -2.565 1.00 81.62 184 ALA A C 1
ATOM 1461 O O . ALA A 1 184 ? -12.796 -13.801 -3.406 1.00 81.62 184 ALA A O 1
ATOM 1462 N N . LEU A 1 185 ? -12.710 -11.704 -2.618 1.00 87.56 185 LEU A N 1
ATOM 1463 C CA . LEU A 1 185 ? -11.806 -11.212 -3.652 1.00 87.56 185 LEU A CA 1
ATOM 1464 C C . LEU A 1 185 ? -10.340 -11.375 -3.231 1.00 87.56 185 LEU A C 1
ATOM 1466 O O . LEU A 1 185 ? -10.013 -11.408 -2.044 1.00 87.56 185 LEU A O 1
ATOM 1470 N N . ASP A 1 186 ? -9.455 -11.379 -4.228 1.00 93.75 186 ASP A N 1
ATOM 1471 C CA . ASP A 1 186 ? -8.006 -11.359 -4.038 1.00 93.75 186 ASP A CA 1
ATOM 1472 C C . ASP A 1 186 ? -7.435 -10.004 -4.486 1.00 93.75 186 ASP A C 1
ATOM 1474 O O . ASP A 1 186 ? -7.428 -9.654 -5.673 1.00 93.75 186 ASP A O 1
ATOM 1478 N N . LEU A 1 187 ? -6.935 -9.219 -3.527 1.00 94.56 187 LEU A N 1
ATOM 1479 C CA . LEU A 1 187 ? -6.331 -7.914 -3.790 1.00 94.56 187 LEU A CA 1
ATOM 1480 C C . LEU A 1 187 ? -5.063 -8.007 -4.646 1.00 94.56 187 LEU A C 1
ATOM 1482 O O . LEU A 1 187 ? -4.803 -7.093 -5.433 1.00 94.56 187 LEU A O 1
ATOM 1486 N N . ALA A 1 188 ? -4.273 -9.074 -4.510 1.00 94.25 188 ALA A N 1
ATOM 1487 C CA . ALA A 1 188 ? -3.083 -9.300 -5.324 1.00 94.25 188 ALA A CA 1
ATOM 1488 C C . ALA A 1 188 ? -3.479 -9.458 -6.794 1.00 94.25 188 ALA A C 1
ATOM 1490 O O . ALA A 1 188 ? -2.969 -8.736 -7.657 1.00 94.25 188 ALA A O 1
ATOM 1491 N N . VAL A 1 189 ? -4.456 -10.330 -7.060 1.00 94.75 189 VAL A N 1
ATOM 1492 C CA . VAL A 1 189 ? -4.992 -10.557 -8.409 1.00 94.75 189 VAL A CA 1
ATOM 1493 C C . VAL A 1 189 ? -5.616 -9.283 -8.961 1.00 94.75 189 VAL A C 1
ATOM 1495 O O . VAL A 1 189 ? -5.336 -8.920 -10.101 1.00 94.75 189 VAL A O 1
ATOM 1498 N N . MET A 1 190 ? -6.395 -8.546 -8.166 1.00 93.56 190 MET A N 1
ATOM 1499 C CA . MET A 1 190 ? -6.968 -7.275 -8.619 1.00 93.56 190 MET A CA 1
ATOM 1500 C C . MET A 1 190 ? -5.902 -6.242 -8.992 1.00 93.56 190 MET A C 1
ATOM 1502 O O . MET A 1 190 ? -6.090 -5.522 -9.969 1.00 93.56 190 MET A O 1
ATOM 1506 N N . ASN A 1 191 ? -4.784 -6.165 -8.263 1.00 95.50 191 ASN A N 1
ATOM 1507 C CA . ASN A 1 191 ? -3.683 -5.263 -8.618 1.00 95.50 191 ASN A CA 1
ATOM 1508 C C . ASN A 1 191 ? -3.027 -5.686 -9.942 1.00 95.50 191 ASN A C 1
ATOM 1510 O O . ASN A 1 191 ? -2.809 -4.836 -10.803 1.00 95.50 191 ASN A O 1
ATOM 1514 N N . ILE A 1 192 ? -2.777 -6.988 -10.135 1.00 96.12 192 ILE A N 1
ATOM 1515 C CA . ILE A 1 192 ? -2.215 -7.531 -11.385 1.00 96.12 192 ILE A CA 1
ATOM 1516 C C . ILE A 1 192 ? -3.158 -7.257 -12.562 1.00 96.12 192 ILE A C 1
ATOM 1518 O O . ILE A 1 192 ? -2.741 -6.726 -13.591 1.00 96.12 192 ILE A O 1
ATOM 1522 N N . GLN A 1 193 ? -4.443 -7.578 -12.405 1.00 97.06 193 GLN A N 1
ATOM 1523 C CA . GLN A 1 193 ? -5.446 -7.375 -13.446 1.00 97.06 193 GLN A CA 1
ATOM 1524 C C . GLN A 1 193 ? -5.637 -5.893 -13.763 1.00 97.06 193 GLN A C 1
ATOM 1526 O O . GLN A 1 193 ? -5.746 -5.549 -14.934 1.00 97.06 193 GLN A O 1
ATOM 1531 N N . ARG A 1 194 ? -5.600 -5.008 -12.759 1.00 96.12 194 ARG A N 1
ATOM 1532 C CA . ARG A 1 194 ? -5.671 -3.559 -12.983 1.00 96.12 194 ARG A CA 1
ATOM 1533 C C . ARG A 1 194 ? -4.441 -3.034 -13.723 1.00 96.12 194 ARG A C 1
ATOM 1535 O O . ARG A 1 194 ? -4.589 -2.192 -14.597 1.00 96.12 194 ARG A O 1
ATOM 1542 N N . GLY A 1 195 ? -3.250 -3.551 -13.416 1.00 97.50 195 GLY A N 1
ATOM 1543 C CA . GLY A 1 195 ? -2.031 -3.225 -14.158 1.00 97.50 195 GLY A CA 1
ATOM 1544 C C . GLY A 1 195 ? -2.127 -3.601 -15.639 1.00 97.50 195 GLY A C 1
ATOM 1545 O O . GLY A 1 195 ? -1.773 -2.800 -16.500 1.00 97.50 195 GLY A O 1
ATOM 1546 N N . ARG A 1 196 ? -2.676 -4.787 -15.936 1.00 97.56 196 ARG A N 1
ATOM 1547 C CA . ARG A 1 196 ? -2.919 -5.259 -17.311 1.00 97.56 196 ARG A CA 1
ATOM 1548 C C . ARG A 1 196 ? -3.977 -4.423 -18.034 1.00 97.56 196 ARG A C 1
ATOM 1550 O O . ARG A 1 196 ? -3.743 -3.997 -19.156 1.00 97.56 196 ARG A O 1
ATOM 1557 N N . ASP A 1 197 ? -5.101 -4.164 -17.373 1.00 98.12 197 ASP A N 1
ATOM 1558 C CA . ASP A 1 197 ? -6.208 -3.327 -17.864 1.00 98.12 197 ASP A CA 1
ATOM 1559 C C . ASP A 1 197 ? -5.734 -1.913 -18.236 1.00 98.12 197 ASP A C 1
ATOM 1561 O O . ASP A 1 197 ? -6.074 -1.378 -19.286 1.00 98.12 197 ASP A O 1
ATOM 1565 N N . HIS A 1 198 ? -4.856 -1.336 -17.415 1.00 97.50 198 HIS A N 1
ATOM 1566 C CA . HIS A 1 198 ? -4.286 -0.007 -17.631 1.00 97.50 198 HIS A CA 1
ATOM 1567 C C . HIS A 1 198 ? -3.066 0.010 -18.566 1.00 97.50 198 HIS A C 1
ATOM 1569 O O . HIS A 1 198 ? -2.453 1.069 -18.727 1.00 97.50 198 HIS A O 1
ATOM 1575 N N . GLY A 1 199 ? -2.690 -1.135 -19.147 1.00 97.75 199 GLY A N 1
ATOM 1576 C CA . GLY A 1 199 ? -1.580 -1.241 -20.093 1.00 97.75 199 GLY A CA 1
ATOM 1577 C C . GLY A 1 199 ? -0.228 -0.833 -19.507 1.00 97.75 199 GLY A C 1
ATOM 1578 O O . GLY A 1 199 ? 0.565 -0.196 -20.200 1.00 97.75 199 GLY A O 1
ATOM 1579 N N . LEU A 1 200 ? 0.033 -1.138 -18.230 1.00 97.56 200 LEU A N 1
ATOM 1580 C CA . LEU A 1 200 ? 1.326 -0.815 -17.631 1.00 97.56 200 LEU A CA 1
ATOM 1581 C C . LEU A 1 200 ? 2.452 -1.632 -18.297 1.00 97.56 200 LEU A C 1
ATOM 1583 O O . LEU A 1 200 ? 2.293 -2.844 -18.466 1.00 97.56 200 LEU A O 1
ATOM 1587 N N . PRO A 1 201 ? 3.593 -1.003 -18.638 1.00 96.12 201 PRO A N 1
ATOM 1588 C CA . PRO A 1 201 ? 4.778 -1.713 -19.105 1.00 96.12 201 PRO A CA 1
ATOM 1589 C C . PRO A 1 201 ? 5.302 -2.753 -18.107 1.00 96.12 201 PRO A C 1
ATOM 1591 O O . PRO A 1 201 ? 5.001 -2.721 -16.911 1.00 96.12 201 PRO A O 1
ATOM 1594 N N . GLY A 1 202 ? 6.133 -3.665 -18.613 1.00 94.94 202 GLY A N 1
ATOM 1595 C CA . GLY A 1 202 ? 6.843 -4.644 -17.795 1.00 94.94 202 GLY A CA 1
ATOM 1596 C C . GLY A 1 202 ? 7.868 -4.008 -16.851 1.00 94.94 202 GLY A C 1
ATOM 1597 O O . GLY A 1 202 ? 8.215 -2.830 -16.954 1.00 94.94 202 GLY A O 1
ATOM 1598 N N . TYR A 1 203 ? 8.379 -4.817 -15.926 1.00 95.38 203 TYR A N 1
ATOM 1599 C CA . TYR A 1 203 ? 9.323 -4.379 -14.899 1.00 95.38 203 TYR A CA 1
ATOM 1600 C C . TYR A 1 203 ? 10.608 -3.765 -15.482 1.00 95.38 203 TYR A C 1
ATOM 1602 O O . TYR A 1 203 ? 11.039 -2.696 -15.045 1.00 95.38 203 TYR A O 1
ATOM 1610 N N . THR A 1 204 ? 11.181 -4.387 -16.514 1.00 95.94 204 THR A N 1
ATOM 1611 C CA . THR A 1 204 ? 12.404 -3.925 -17.192 1.00 95.94 204 THR A CA 1
ATOM 1612 C C . THR A 1 204 ? 12.247 -2.552 -17.850 1.00 95.94 204 THR A C 1
ATOM 1614 O O . THR A 1 204 ? 13.165 -1.734 -17.769 1.00 95.94 204 THR A O 1
ATOM 1617 N N . GLU A 1 205 ? 11.079 -2.248 -18.422 1.00 96.44 205 GLU A N 1
ATOM 1618 C CA . GLU A 1 205 ? 10.781 -0.928 -18.996 1.00 96.44 205 GLU A CA 1
ATOM 1619 C C . GLU A 1 205 ? 10.761 0.162 -17.921 1.00 96.44 205 GLU A C 1
ATOM 1621 O O . GLU A 1 205 ? 11.338 1.234 -18.111 1.00 96.44 205 GLU A O 1
ATOM 1626 N N . TYR A 1 206 ? 10.178 -0.123 -16.753 1.00 95.69 206 TYR A N 1
ATOM 1627 C CA . TYR A 1 206 ? 10.210 0.813 -15.629 1.00 95.69 206 TYR A CA 1
ATOM 1628 C C . TYR A 1 206 ? 11.610 0.995 -15.052 1.00 95.69 206 TYR A C 1
ATOM 1630 O O . TYR A 1 206 ? 11.975 2.117 -14.705 1.00 95.69 206 TYR A O 1
ATOM 1638 N N . ARG A 1 207 ? 12.425 -0.065 -14.983 1.00 95.50 207 ARG A N 1
ATOM 1639 C CA . ARG A 1 207 ? 13.833 0.078 -14.581 1.00 95.50 207 ARG A CA 1
ATOM 1640 C C . ARG A 1 207 ? 14.591 0.984 -15.540 1.00 95.50 207 ARG A C 1
ATOM 1642 O O . A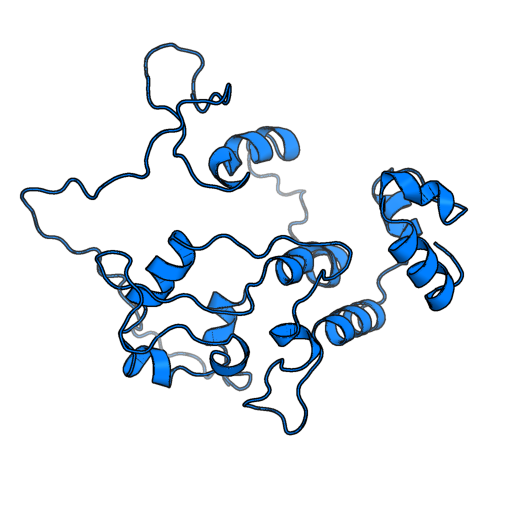RG A 1 207 ? 15.301 1.875 -15.085 1.00 95.50 207 ARG A O 1
ATOM 1649 N N . ARG A 1 208 ? 14.376 0.816 -16.848 1.00 96.56 208 ARG A N 1
ATOM 1650 C CA . ARG A 1 208 ? 14.988 1.660 -17.881 1.00 96.56 208 ARG A CA 1
ATOM 1651 C C . ARG A 1 208 ? 14.524 3.119 -17.759 1.00 96.56 208 ARG A C 1
ATOM 1653 O O . ARG A 1 208 ? 15.357 4.018 -17.776 1.00 96.56 208 ARG A O 1
ATOM 1660 N N . PHE A 1 209 ? 13.225 3.348 -17.549 1.00 95.69 209 PHE A N 1
ATOM 1661 C CA . 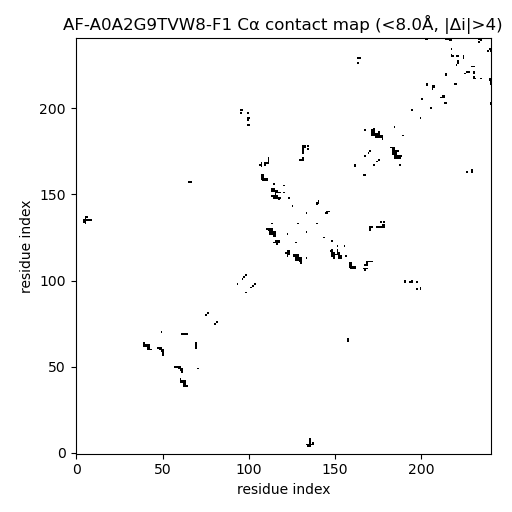PHE A 1 209 ? 12.654 4.679 -17.299 1.00 95.69 209 PHE A CA 1
ATOM 1662 C C . PHE A 1 209 ? 13.244 5.354 -16.050 1.00 95.69 209 PHE A C 1
ATOM 1664 O O . PHE A 1 209 ? 13.565 6.538 -16.082 1.00 95.69 209 PHE A O 1
ATOM 1671 N N . CYS A 1 210 ? 13.434 4.598 -14.966 1.00 93.25 210 CYS A N 1
ATOM 1672 C CA . CYS A 1 210 ? 14.016 5.084 -13.713 1.00 93.25 210 CYS A CA 1
ATOM 1673 C C . CYS A 1 210 ? 15.556 5.121 -13.712 1.00 93.25 210 CYS A C 1
ATOM 1675 O O . CYS A 1 210 ? 16.148 5.353 -12.660 1.00 93.25 210 CYS A O 1
ATOM 1677 N N . ASN A 1 211 ? 16.209 4.883 -14.856 1.00 96.00 211 ASN A N 1
ATOM 1678 C CA . ASN A 1 211 ? 17.668 4.849 -14.990 1.00 96.00 211 ASN A CA 1
ATOM 1679 C C . ASN A 1 211 ? 18.362 3.846 -14.037 1.00 96.00 211 ASN A C 1
ATOM 1681 O O . ASN A 1 211 ? 19.427 4.117 -13.483 1.00 96.00 211 ASN A O 1
ATOM 1685 N N . LEU A 1 212 ? 17.738 2.683 -13.834 1.00 94.88 212 LEU A N 1
ATOM 1686 C CA . LEU A 1 212 ? 18.264 1.561 -13.053 1.00 94.88 212 LEU A CA 1
ATOM 1687 C C . LEU A 1 212 ? 18.897 0.500 -13.971 1.00 94.88 212 LEU A C 1
ATOM 1689 O O . LEU A 1 212 ? 18.612 0.444 -15.169 1.00 94.88 212 LEU A O 1
ATOM 1693 N N . SER A 1 213 ? 19.728 -0.387 -13.408 1.00 95.56 213 SER A N 1
ATOM 1694 C CA . SER A 1 213 ? 20.294 -1.533 -14.142 1.00 95.56 213 SER A CA 1
ATOM 1695 C C . SER A 1 213 ? 19.182 -2.430 -14.689 1.00 95.56 213 SER A C 1
ATOM 1697 O O . SER A 1 213 ? 18.285 -2.792 -13.942 1.00 95.56 213 SER A O 1
ATOM 1699 N N . VAL A 1 214 ? 19.204 -2.813 -15.966 1.00 97.19 214 VAL A N 1
ATOM 1700 C CA . VAL A 1 214 ? 18.162 -3.685 -16.535 1.00 97.19 214 VAL A CA 1
ATOM 1701 C C . VAL A 1 214 ? 18.634 -5.142 -16.455 1.00 97.19 214 VAL A C 1
ATOM 1703 O O . VAL A 1 214 ? 19.665 -5.447 -17.055 1.00 97.19 214 VAL A O 1
ATOM 1706 N N . PRO A 1 215 ? 17.931 -6.030 -15.726 1.00 96.50 215 PRO A N 1
ATOM 1707 C CA . PRO A 1 215 ? 18.306 -7.438 -15.637 1.00 96.50 215 PRO A CA 1
ATOM 1708 C C . PRO A 1 215 ? 18.126 -8.123 -16.997 1.00 96.50 215 PRO A C 1
ATOM 1710 O O . PRO A 1 215 ? 17.135 -7.888 -17.688 1.00 96.50 215 PRO A O 1
ATOM 1713 N N . VAL A 1 216 ? 19.077 -8.976 -17.371 1.00 94.94 216 VAL A N 1
ATOM 1714 C CA . VAL A 1 216 ? 18.963 -9.881 -18.531 1.00 94.94 216 VAL A CA 1
ATOM 1715 C C . VAL A 1 216 ? 18.684 -11.305 -18.051 1.00 94.94 216 VAL A C 1
ATOM 1717 O O . VAL A 1 216 ? 18.078 -12.111 -18.752 1.00 94.94 216 VAL A O 1
ATOM 1720 N N . THR A 1 217 ? 19.113 -11.621 -16.830 1.00 95.06 217 THR A N 1
ATOM 1721 C CA . THR A 1 217 ? 18.899 -12.908 -16.180 1.00 95.06 217 THR A CA 1
ATOM 1722 C C . THR A 1 217 ? 18.285 -12.728 -14.796 1.00 95.06 217 THR A C 1
ATOM 1724 O O . THR A 1 217 ? 18.387 -11.678 -14.166 1.00 95.06 217 THR A O 1
ATOM 1727 N N . TRP A 1 218 ? 17.675 -13.793 -14.277 1.00 95.19 218 TRP A N 1
ATOM 1728 C CA . TRP A 1 218 ? 17.144 -13.809 -12.912 1.00 95.19 218 TRP A CA 1
ATOM 1729 C C . TRP A 1 218 ? 18.229 -13.654 -11.838 1.00 95.19 218 TRP A C 1
ATOM 1731 O O . TRP A 1 218 ? 17.915 -13.250 -10.722 1.00 95.19 218 TRP A O 1
ATOM 1741 N N . ASP A 1 219 ? 19.490 -13.960 -12.149 1.00 94.88 219 ASP A N 1
ATOM 1742 C CA . ASP A 1 219 ? 20.598 -13.795 -11.205 1.00 94.88 219 ASP A CA 1
ATOM 1743 C C . ASP A 1 219 ? 21.028 -12.328 -11.076 1.00 94.88 219 ASP A C 1
ATOM 1745 O O . ASP A 1 219 ? 21.443 -11.915 -9.992 1.00 94.88 219 ASP A O 1
ATOM 1749 N N . ASP A 1 220 ? 20.809 -11.508 -12.110 1.00 96.31 220 ASP A N 1
ATOM 1750 C CA . ASP A 1 220 ? 21.043 -10.056 -12.053 1.00 96.31 220 ASP A CA 1
ATOM 1751 C C . ASP A 1 220 ? 20.145 -9.373 -11.006 1.00 96.31 220 ASP A C 1
ATOM 1753 O O . ASP A 1 220 ? 20.484 -8.318 -10.473 1.00 96.31 220 ASP A O 1
ATOM 1757 N N . LEU A 1 221 ? 19.020 -10.009 -10.657 1.00 95.50 221 LEU A N 1
ATOM 1758 C CA . LEU A 1 221 ? 18.095 -9.562 -9.617 1.00 95.50 221 LEU A CA 1
ATOM 1759 C C . LEU A 1 221 ? 18.501 -9.978 -8.202 1.00 95.50 221 LEU A C 1
ATOM 1761 O O . LEU A 1 221 ? 17.739 -9.737 -7.270 1.00 95.50 221 LEU A O 1
ATOM 1765 N N . ALA A 1 222 ? 19.661 -10.601 -7.985 1.00 95.44 222 ALA A N 1
ATOM 1766 C CA . ALA A 1 222 ? 20.064 -11.033 -6.644 1.00 95.44 222 ALA A CA 1
ATOM 1767 C C . ALA A 1 222 ? 20.227 -9.867 -5.650 1.00 95.44 222 ALA A C 1
ATOM 1769 O O . ALA A 1 222 ? 20.010 -10.059 -4.456 1.00 95.44 222 ALA A O 1
ATOM 1770 N N . ALA A 1 223 ? 20.572 -8.668 -6.130 1.00 93.06 223 ALA A N 1
ATOM 1771 C CA . ALA A 1 223 ? 20.641 -7.472 -5.292 1.00 93.06 223 ALA A CA 1
ATOM 1772 C C . ALA A 1 223 ? 19.245 -6.924 -4.943 1.00 93.06 223 ALA A C 1
ATOM 1774 O O . ALA A 1 223 ? 19.005 -6.534 -3.803 1.00 93.06 223 ALA A O 1
ATOM 1775 N N . ASP A 1 224 ? 18.319 -6.926 -5.907 1.00 91.88 224 ASP A N 1
ATOM 1776 C CA . ASP A 1 224 ? 16.960 -6.394 -5.742 1.00 91.88 224 ASP A CA 1
ATOM 1777 C C . ASP A 1 224 ? 16.021 -7.373 -5.009 1.00 91.88 224 ASP A C 1
ATOM 1779 O O . ASP A 1 224 ? 15.150 -6.972 -4.237 1.00 91.88 224 ASP A O 1
ATOM 1783 N N . ILE A 1 225 ? 16.191 -8.675 -5.246 1.00 93.00 225 ILE A N 1
ATOM 1784 C CA . ILE A 1 225 ? 15.398 -9.770 -4.680 1.00 93.00 225 ILE A CA 1
ATOM 1785 C C . ILE A 1 225 ? 16.372 -10.785 -4.071 1.00 93.00 225 ILE A C 1
ATOM 1787 O O . ILE A 1 225 ? 16.661 -11.793 -4.711 1.00 93.00 225 ILE A O 1
ATOM 1791 N N . PRO A 1 226 ? 16.883 -10.576 -2.845 1.00 93.06 226 PRO A N 1
ATOM 1792 C CA . PRO A 1 226 ? 17.922 -11.435 -2.263 1.00 93.06 226 PRO A CA 1
ATOM 1793 C C . PRO A 1 226 ? 17.515 -12.902 -2.074 1.00 93.06 226 PRO A C 1
ATOM 1795 O O . PRO A 1 226 ? 18.347 -13.805 -2.180 1.00 93.06 226 PRO A O 1
ATOM 1798 N N . ASP A 1 227 ? 16.225 -13.165 -1.863 1.00 93.69 227 ASP A N 1
ATOM 1799 C CA . ASP A 1 227 ? 15.691 -14.514 -1.671 1.00 93.69 227 ASP A CA 1
ATOM 1800 C C . ASP A 1 227 ? 15.674 -15.315 -2.987 1.00 93.69 227 ASP A C 1
ATOM 1802 O O . ASP A 1 227 ? 14.873 -15.070 -3.894 1.00 93.69 227 ASP A O 1
ATOM 1806 N N . ALA A 1 228 ? 16.552 -16.317 -3.078 1.00 94.62 228 ALA A N 1
ATOM 1807 C CA . ALA A 1 228 ? 16.673 -17.178 -4.252 1.00 94.62 228 ALA A CA 1
ATOM 1808 C C . ALA A 1 228 ? 15.411 -18.012 -4.527 1.00 94.62 228 ALA A C 1
ATOM 1810 O O . ALA A 1 228 ? 15.116 -18.306 -5.686 1.00 94.62 228 ALA A O 1
ATOM 1811 N N . SER A 1 229 ? 14.642 -18.368 -3.491 1.00 94.81 229 SER A N 1
ATOM 1812 C CA . SER A 1 229 ? 13.393 -19.118 -3.657 1.00 94.81 229 SER A CA 1
ATOM 1813 C C . SER A 1 229 ? 12.320 -18.265 -4.337 1.00 94.81 229 SER A C 1
ATOM 1815 O O . SER A 1 229 ? 11.597 -18.751 -5.211 1.00 94.81 229 SER A O 1
ATOM 1817 N N . VAL A 1 230 ? 12.279 -16.966 -4.017 1.00 94.12 230 VAL A N 1
ATOM 1818 C CA . VAL A 1 230 ? 11.394 -16.001 -4.677 1.00 94.12 230 VAL A CA 1
ATOM 1819 C C . VAL A 1 230 ? 11.802 -15.829 -6.135 1.00 94.12 230 VAL A C 1
ATOM 1821 O O . VAL A 1 230 ? 10.941 -15.933 -7.008 1.00 94.12 230 VAL A O 1
ATOM 1824 N N . ARG A 1 231 ? 13.098 -15.654 -6.427 1.00 94.81 231 ARG A N 1
ATOM 1825 C CA . ARG A 1 231 ? 13.584 -15.554 -7.818 1.00 94.81 231 ARG A CA 1
ATOM 1826 C C . ARG A 1 231 ? 13.261 -16.811 -8.631 1.00 94.81 231 ARG A C 1
ATOM 1828 O O . ARG A 1 231 ? 12.767 -16.701 -9.749 1.00 94.81 231 ARG A O 1
ATOM 1835 N N . ALA A 1 232 ? 13.447 -18.001 -8.057 1.00 95.50 232 ALA A N 1
ATOM 1836 C CA . ALA A 1 232 ? 13.093 -19.262 -8.711 1.00 95.50 232 ALA A CA 1
ATOM 1837 C C . ALA A 1 232 ? 11.586 -19.368 -9.011 1.00 95.50 232 ALA A C 1
ATOM 1839 O O . ALA A 1 232 ? 11.200 -19.831 -10.086 1.00 95.50 232 ALA A O 1
ATOM 1840 N N . LYS A 1 233 ? 10.732 -18.901 -8.092 1.00 95.00 233 LYS A N 1
ATOM 1841 C CA . LYS A 1 233 ? 9.278 -18.857 -8.294 1.00 95.00 233 LYS A CA 1
ATOM 1842 C C . LYS A 1 233 ? 8.869 -17.839 -9.360 1.00 95.00 233 LYS A C 1
ATOM 1844 O O . LYS A 1 233 ? 8.000 -18.131 -10.172 1.00 95.00 233 LYS A O 1
ATOM 1849 N N . MET A 1 234 ? 9.484 -16.659 -9.386 1.00 94.56 234 MET A N 1
ATOM 1850 C CA . MET A 1 234 ? 9.213 -15.675 -10.438 1.00 94.56 234 MET A CA 1
ATOM 1851 C C . MET A 1 234 ? 9.635 -16.213 -11.808 1.00 94.56 234 MET A C 1
ATOM 1853 O O . MET A 1 234 ? 8.851 -16.153 -12.753 1.00 94.56 234 MET A O 1
ATOM 1857 N N . ARG A 1 235 ? 10.801 -16.867 -11.885 1.00 96.06 235 ARG A N 1
ATOM 1858 C CA . ARG A 1 235 ? 11.272 -17.547 -13.095 1.00 96.06 235 ARG A CA 1
ATOM 1859 C C . ARG A 1 235 ? 10.290 -18.586 -13.619 1.00 96.06 235 ARG A C 1
ATOM 1861 O O . ARG A 1 235 ? 10.062 -18.632 -14.824 1.00 96.06 235 ARG A O 1
ATOM 1868 N N . SER A 1 236 ? 9.706 -19.408 -12.749 1.00 97.25 236 SER A N 1
ATOM 1869 C CA . SER A 1 236 ? 8.745 -20.427 -13.189 1.00 97.25 236 SER A CA 1
ATOM 1870 C C . SER A 1 236 ? 7.412 -19.842 -13.663 1.00 97.25 236 SER A C 1
ATOM 1872 O O . SER A 1 236 ? 6.757 -20.455 -14.502 1.00 97.25 236 SER A O 1
ATOM 1874 N N . LEU A 1 237 ? 7.014 -18.673 -13.152 1.00 96.12 237 LEU A N 1
ATOM 1875 C CA . LEU A 1 237 ? 5.745 -18.023 -13.491 1.00 96.12 237 LEU A CA 1
ATOM 1876 C C . LEU A 1 237 ? 5.830 -17.123 -14.730 1.00 96.12 237 LEU A C 1
ATOM 1878 O O . LEU A 1 237 ? 4.884 -17.094 -15.514 1.00 96.12 237 LEU A O 1
ATOM 1882 N N . TYR A 1 238 ? 6.926 -16.380 -14.888 1.00 95.81 238 TYR A N 1
ATOM 1883 C CA . TYR A 1 238 ? 7.056 -15.334 -15.910 1.00 95.81 238 TYR A CA 1
ATOM 1884 C C . TYR A 1 238 ? 7.992 -15.706 -17.064 1.00 95.81 238 TYR A C 1
ATOM 1886 O O . TYR A 1 238 ? 7.857 -15.154 -18.152 1.00 95.81 238 TYR A O 1
ATOM 1894 N N . GLY A 1 239 ? 8.921 -16.647 -16.864 1.00 93.44 239 GLY A N 1
ATOM 1895 C CA . GLY A 1 239 ? 9.928 -17.032 -17.859 1.00 93.44 239 GLY A CA 1
ATOM 1896 C C . GLY A 1 239 ? 11.079 -16.027 -17.997 1.00 93.44 239 GLY A C 1
ATOM 1897 O O . GLY A 1 239 ? 12.238 -16.441 -17.938 1.00 93.44 239 GLY A O 1
ATOM 1898 N N . ASP A 1 240 ? 10.766 -14.733 -18.090 1.00 92.00 240 ASP A N 1
ATOM 1899 C CA . ASP A 1 240 ? 11.703 -13.610 -18.265 1.00 92.00 240 ASP A CA 1
ATOM 1900 C C . ASP A 1 240 ? 11.624 -12.599 -17.089 1.00 92.00 240 ASP A C 1
ATOM 1902 O O . ASP A 1 240 ? 10.524 -12.440 -16.544 1.00 92.00 240 ASP A O 1
ATOM 1906 N N . PRO A 1 241 ? 12.752 -11.988 -16.655 1.00 86.88 241 PRO A N 1
ATOM 1907 C CA . PRO A 1 241 ? 12.820 -11.035 -15.533 1.00 86.88 241 PRO A CA 1
ATOM 1908 C C . PRO A 1 241 ? 11.977 -9.752 -15.646 1.00 86.88 241 PRO A C 1
ATOM 1910 O O . PRO A 1 241 ? 11.847 -9.176 -16.747 1.00 86.88 241 PRO A O 1
#

Mean predicted aligned error: 13.38 Å

pLDDT: mean 75.4, std 24.28, range [23.97, 98.12]

Radius of gyration: 22.74 Å; Cα contacts (8 Å, |Δi|>4): 219; chains: 1; bounding box: 51×48×54 Å